Protein AF-A0A524C6A6-F1 (afdb_monomer_lite)

Secondary structure (DSSP, 8-state):
-HHHHHHHHHHHHHHT-SSS-HHHHHHHHHHHSTT-TTHHHHHHHHHHH-S-HHHHHHHHHHHTTS--GGGHHHHHHHHHH---HHHHHHHHHHHHHHHTHHHHHHHHHHHHHHHHH--SHHHHHHHHHHHHHHHHHH--HHHHHHHHHHHHHHTTS---TT-HHHHHHHHHHHHH--HHHHHHHHHHHHHTT---HHHHHHHHHHHHHHHHHH-HHHHHHHHHT--

Foldseek 3Di:
DVVLVVLLVVLLVLLPDPPDDLLVSLVVNCVVQPPPPCVLVSLLCCLPPPPDPSSNLSSLQNLLNPLCLVSLLVLLVVLLVDDDLSNNLSSLQSSCSNPNVVSLVSNVVVLVVVCVVDPDPVSNLSSLLSNLSSLLSSQHPNSLVVLLVVLVVCLPDDDDPVSSSNLSSLNSCLSRPEPVSLVVLVVVCVVCVDPYVNSVVSNVSSNVSRDVVVDDVCVVVVVVVVD

Radius of gyration: 20.02 Å; chains: 1; bounding box: 45×27×70 Å

pLDDT: mean 89.17, std 11.87, range [41.44, 98.44]

Structure (mmCIF, N/CA/C/O backbone):
data_AF-A0A524C6A6-F1
#
_entry.id   AF-A0A524C6A6-F1
#
loop_
_atom_site.group_PDB
_atom_site.id
_atom_site.type_symbol
_atom_site.label_atom_id
_atom_site.label_alt_id
_atom_site.label_comp_id
_atom_site.label_asym_id
_atom_site.label_entity_id
_atom_site.label_seq_id
_atom_site.pdbx_PDB_ins_code
_atom_site.Cartn_x
_atom_site.Cartn_y
_atom_site.Cartn_z
_atom_site.occupancy
_atom_site.B_iso_or_equiv
_atom_site.auth_seq_id
_atom_site.auth_comp_id
_atom_site.auth_asym_id
_atom_site.auth_atom_id
_atom_site.pdbx_PDB_model_num
ATOM 1 N N . MET A 1 1 ? -8.881 -1.609 31.032 1.00 59.69 1 MET A N 1
ATOM 2 C CA . MET A 1 1 ? -8.702 -2.829 30.200 1.00 59.69 1 MET A CA 1
ATOM 3 C C . MET A 1 1 ? -10.016 -3.387 29.622 1.00 59.69 1 MET A C 1
ATOM 5 O O . MET A 1 1 ? -10.086 -3.613 28.420 1.00 59.69 1 MET A O 1
ATOM 9 N N . PHE A 1 2 ? -11.079 -3.550 30.426 1.00 59.59 2 PHE A N 1
ATOM 10 C CA . PHE A 1 2 ? -12.343 -4.198 30.010 1.00 59.59 2 PHE A CA 1
ATOM 11 C C . PHE A 1 2 ? -13.093 -3.501 28.848 1.00 59.59 2 PHE A C 1
ATOM 13 O O . PHE A 1 2 ? -13.652 -4.165 27.976 1.00 59.59 2 PHE A O 1
ATOM 20 N N . ARG A 1 3 ? -13.060 -2.159 28.780 1.00 83.19 3 ARG A N 1
ATOM 21 C CA . ARG A 1 3 ? -13.709 -1.381 27.703 1.00 83.19 3 ARG A CA 1
ATOM 22 C C . ARG A 1 3 ? -13.037 -1.573 26.335 1.00 83.19 3 ARG A C 1
ATOM 24 O O . ARG A 1 3 ? -13.733 -1.887 25.373 1.00 83.19 3 ARG A O 1
ATOM 31 N N . LYS A 1 4 ? -11.700 -1.487 26.255 1.00 87.19 4 LYS A N 1
ATOM 32 C CA . LYS A 1 4 ? -10.930 -1.690 25.008 1.00 87.19 4 LYS A CA 1
ATOM 33 C C . LYS A 1 4 ? -11.150 -3.086 24.413 1.00 87.19 4 LYS A C 1
ATOM 35 O O . LYS A 1 4 ? -11.365 -3.214 23.212 1.00 87.19 4 LYS A O 1
ATOM 40 N N . HIS A 1 5 ? -11.184 -4.128 25.247 1.00 91.19 5 HIS A N 1
ATOM 41 C CA . HIS A 1 5 ? -11.453 -5.493 24.780 1.00 91.19 5 HIS A CA 1
ATOM 42 C C . HIS A 1 5 ? -12.847 -5.630 24.139 1.00 91.19 5 HIS A C 1
ATOM 44 O O . HIS A 1 5 ? -12.985 -6.211 23.061 1.00 91.19 5 HIS A O 1
ATOM 50 N N . LYS A 1 6 ? -13.882 -5.035 24.752 1.00 93.31 6 LYS A N 1
ATOM 51 C CA . LYS A 1 6 ? -15.247 -5.031 24.201 1.00 93.31 6 LYS A CA 1
ATOM 52 C C . LYS A 1 6 ? -15.325 -4.285 22.861 1.00 93.31 6 LYS A C 1
ATOM 54 O O . LYS A 1 6 ? -15.950 -4.794 21.932 1.00 93.31 6 LYS A O 1
ATOM 59 N N . LYS A 1 7 ? -14.656 -3.129 22.746 1.00 94.56 7 LYS A N 1
ATOM 60 C CA . LYS A 1 7 ? -14.555 -2.352 21.495 1.00 94.56 7 LYS A CA 1
ATOM 61 C C . LYS A 1 7 ? -13.887 -3.175 20.384 1.00 94.56 7 LYS A C 1
ATOM 63 O O . LYS A 1 7 ? -14.501 -3.381 19.340 1.00 94.56 7 LYS A O 1
ATOM 68 N N . LYS A 1 8 ? -12.711 -3.767 20.650 1.00 95.69 8 LYS A N 1
ATOM 69 C CA . LYS A 1 8 ? -12.010 -4.670 19.712 1.00 95.69 8 LYS A CA 1
ATOM 70 C C . LYS A 1 8 ? -12.911 -5.804 19.229 1.00 95.69 8 LYS A C 1
ATOM 72 O O . LYS A 1 8 ? -13.030 -6.027 18.029 1.00 95.69 8 LYS A O 1
ATOM 77 N N . LYS A 1 9 ? -13.600 -6.495 20.146 1.00 96.25 9 LYS A N 1
ATOM 78 C CA . LYS A 1 9 ? -14.525 -7.587 19.794 1.00 96.25 9 LYS A CA 1
ATOM 79 C C . LYS A 1 9 ? -15.631 -7.120 18.842 1.00 96.25 9 LYS A C 1
ATOM 81 O O . LYS A 1 9 ? -15.971 -7.839 17.906 1.00 96.25 9 LYS A O 1
ATOM 86 N N . LYS A 1 10 ? -16.185 -5.926 19.064 1.00 96.50 10 LYS A N 1
ATOM 87 C CA . LYS A 1 10 ? -17.254 -5.382 18.221 1.00 96.50 10 LYS A CA 1
ATOM 88 C C . LYS A 1 10 ? -16.743 -4.942 16.845 1.00 96.50 10 LYS A C 1
ATOM 90 O O . LYS A 1 10 ? -17.388 -5.270 15.855 1.00 96.50 10 LYS A O 1
ATOM 95 N N . ILE A 1 11 ? -15.573 -4.305 16.772 1.00 96.50 11 ILE A N 1
ATOM 96 C CA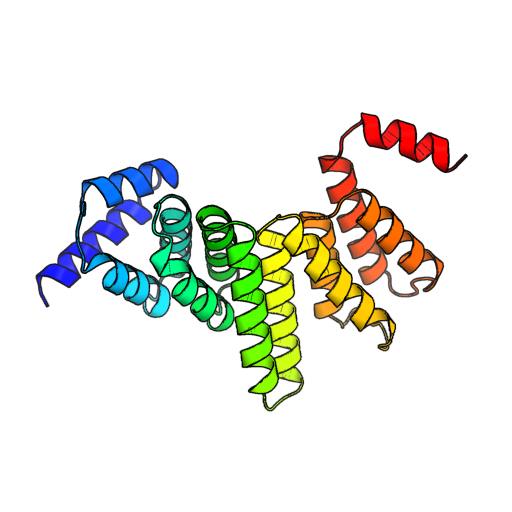 . ILE A 1 11 ? -14.901 -3.976 15.501 1.00 96.50 11 ILE A CA 1
ATOM 97 C C . ILE A 1 11 ? -14.674 -5.251 14.683 1.00 96.50 11 ILE A C 1
ATOM 99 O O . ILE A 1 11 ? -15.082 -5.321 13.525 1.00 96.50 11 ILE A O 1
ATOM 103 N N . LYS A 1 12 ? -14.132 -6.303 15.311 1.00 97.38 12 LYS A N 1
ATOM 104 C CA . LYS 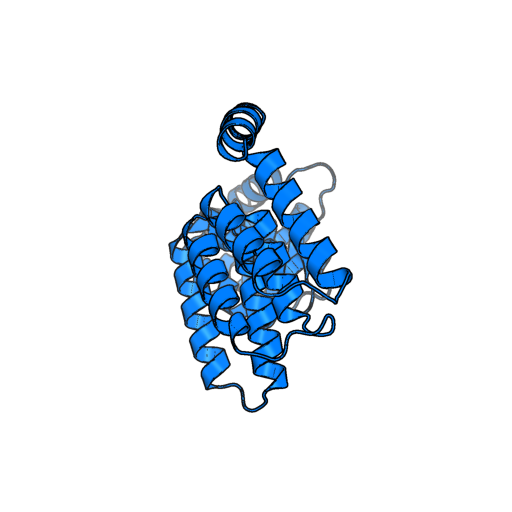A 1 12 ? -13.937 -7.612 14.667 1.00 97.38 12 LYS A CA 1
ATOM 105 C C . LYS A 1 12 ? -15.228 -8.195 14.112 1.00 97.38 12 LYS A C 1
ATOM 107 O O . LYS A 1 12 ? -15.244 -8.686 12.988 1.00 97.38 12 LYS A O 1
ATOM 112 N N . GLN A 1 13 ? -16.313 -8.121 14.882 1.00 97.06 13 GLN A N 1
ATOM 113 C CA . GLN A 1 13 ? -17.622 -8.596 14.440 1.00 97.06 13 GLN A CA 1
ATOM 114 C C . GLN A 1 13 ? -18.093 -7.865 13.176 1.00 97.06 13 GLN A C 1
ATOM 116 O O . GLN A 1 13 ? -18.573 -8.517 12.255 1.00 97.06 13 GLN A O 1
ATOM 121 N N . VAL A 1 14 ? -17.943 -6.537 13.120 1.00 97.19 14 VAL A N 1
ATOM 122 C CA . VAL A 1 14 ? -18.355 -5.742 11.952 1.00 97.19 14 VAL A CA 1
ATOM 123 C C . VAL A 1 14 ? -17.475 -6.041 10.737 1.00 97.19 14 VAL A C 1
ATOM 125 O O . VAL A 1 14 ? -17.988 -6.246 9.640 1.00 97.19 14 VAL A O 1
ATOM 128 N N . ILE A 1 15 ? -16.154 -6.121 10.915 1.00 96.56 15 ILE A N 1
ATOM 129 C CA . ILE A 1 15 ? -15.224 -6.406 9.811 1.00 96.56 15 ILE A CA 1
ATOM 130 C C . ILE A 1 15 ? -15.493 -7.785 9.200 1.00 96.56 15 ILE A C 1
ATOM 132 O O . ILE A 1 15 ? -15.477 -7.923 7.973 1.00 96.56 15 ILE A O 1
ATOM 136 N N . ASN A 1 16 ? -15.784 -8.778 10.042 1.00 95.69 16 ASN A N 1
ATOM 137 C CA . ASN A 1 16 ? -16.030 -10.156 9.622 1.00 95.69 16 ASN A CA 1
ATOM 138 C C . ASN A 1 16 ? -17.445 -10.409 9.092 1.00 95.69 16 ASN A C 1
ATOM 140 O O . ASN A 1 16 ? -17.725 -11.526 8.651 1.00 95.69 16 ASN A O 1
ATOM 144 N N . ASP A 1 17 ? -18.328 -9.406 9.096 1.00 95.06 17 ASP A N 1
ATOM 145 C CA . ASP A 1 17 ? -19.625 -9.535 8.442 1.00 95.06 17 ASP A CA 1
ATOM 146 C C . ASP A 1 17 ? -19.439 -9.800 6.940 1.00 95.06 17 ASP A C 1
ATOM 148 O O . ASP A 1 17 ? -18.776 -9.043 6.227 1.00 95.06 17 ASP A O 1
ATOM 152 N N . LYS A 1 18 ? -20.001 -10.906 6.452 1.00 91.44 18 LYS A N 1
ATOM 153 C CA . LYS A 1 18 ? -19.828 -11.356 5.064 1.00 91.44 18 LYS A CA 1
ATOM 154 C C . LYS A 1 18 ? -20.795 -10.674 4.100 1.00 91.44 18 LYS A C 1
ATOM 156 O O . LYS A 1 18 ? -20.550 -10.705 2.898 1.00 91.44 18 LYS A O 1
ATOM 161 N N . TYR A 1 19 ? -21.871 -10.080 4.614 1.00 91.31 19 TYR A N 1
ATOM 162 C CA . TYR A 1 19 ? -22.959 -9.545 3.796 1.00 91.31 19 TYR A CA 1
ATOM 163 C C . TYR A 1 19 ? -22.807 -8.049 3.498 1.00 91.31 19 TYR A C 1
ATOM 165 O O . TYR A 1 19 ? -23.380 -7.555 2.529 1.00 91.31 19 TYR A O 1
ATOM 173 N N . SER A 1 20 ? -21.999 -7.329 4.282 1.00 93.56 20 SER A N 1
ATOM 174 C CA . SER A 1 20 ? -21.744 -5.901 4.082 1.00 93.56 20 SER A CA 1
ATOM 175 C C . SER A 1 20 ? -20.478 -5.617 3.275 1.00 93.56 20 SER A C 1
ATOM 177 O O . SER A 1 20 ? -19.413 -6.198 3.501 1.00 93.56 20 SER A O 1
ATOM 179 N N . ASN A 1 21 ? -20.562 -4.626 2.386 1.00 94.44 21 ASN A N 1
ATOM 180 C CA . ASN A 1 21 ? -19.385 -4.025 1.757 1.00 94.44 21 ASN A CA 1
ATOM 181 C C . ASN A 1 21 ? -18.620 -3.110 2.743 1.00 94.44 21 ASN A C 1
ATOM 183 O O . ASN A 1 21 ? -19.086 -2.824 3.850 1.00 94.44 21 ASN A O 1
ATOM 187 N N . TRP A 1 22 ? -17.435 -2.635 2.343 1.00 94.00 22 TRP A N 1
ATOM 188 C CA . TRP A 1 22 ? -16.562 -1.822 3.204 1.00 94.00 22 TRP A CA 1
ATOM 189 C C . TRP A 1 22 ? -17.176 -0.485 3.638 1.00 94.00 22 TRP A C 1
ATOM 191 O O . TRP A 1 22 ? -16.967 -0.079 4.778 1.00 94.00 22 TRP A O 1
ATOM 201 N N . LEU A 1 23 ? -17.986 0.155 2.787 1.00 93.75 23 LEU A N 1
ATOM 202 C CA . LEU A 1 23 ? -18.693 1.396 3.124 1.00 93.75 23 LEU A CA 1
ATOM 203 C C . LEU A 1 23 ? -19.774 1.165 4.190 1.00 93.75 23 LEU A C 1
ATOM 205 O O . LEU A 1 23 ? -19.913 1.949 5.123 1.00 93.75 23 LEU A O 1
ATOM 209 N N . SER A 1 24 ? -20.550 0.087 4.084 1.00 95.94 24 SER A N 1
ATOM 210 C CA . SER A 1 24 ? -21.556 -0.250 5.100 1.00 95.94 24 SER A CA 1
ATOM 211 C C . SER A 1 24 ? -20.902 -0.602 6.441 1.00 95.94 24 SER A C 1
ATOM 213 O O . SER A 1 24 ? -21.390 -0.206 7.504 1.00 95.94 24 SER A O 1
ATOM 215 N N . LYS A 1 25 ? -19.754 -1.292 6.399 1.00 96.19 25 LYS A N 1
ATOM 216 C CA . LYS A 1 25 ? -18.944 -1.599 7.587 1.00 96.19 25 LYS A CA 1
ATOM 217 C C . LYS A 1 25 ? -18.377 -0.340 8.239 1.00 96.19 25 LYS A C 1
ATOM 219 O O . LYS A 1 25 ? -18.447 -0.233 9.462 1.00 96.19 25 LYS A O 1
ATOM 224 N N . SER A 1 26 ? -17.875 0.61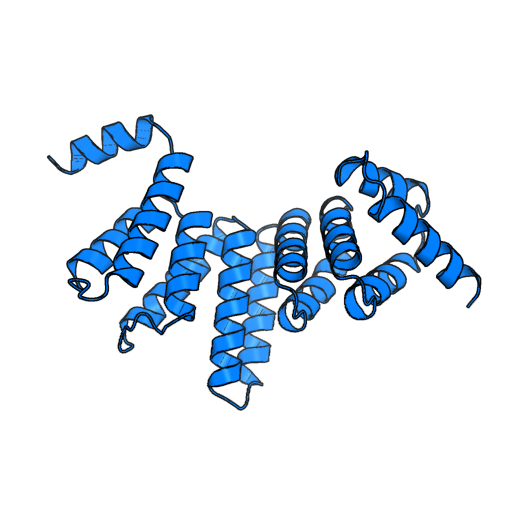7 7.453 1.00 94.00 26 SER A N 1
ATOM 225 C CA . SER A 1 26 ? -17.362 1.882 7.989 1.00 94.00 26 SER A CA 1
ATOM 226 C C . SER A 1 26 ? -18.461 2.690 8.668 1.00 94.00 26 SER A C 1
ATOM 228 O O . SER A 1 26 ? -18.290 3.063 9.822 1.00 94.00 26 SER A O 1
ATOM 230 N N . LYS A 1 27 ? -19.633 2.838 8.037 1.00 94.44 27 LYS A N 1
ATOM 231 C CA . LYS A 1 27 ? -20.806 3.497 8.645 1.00 94.44 27 LYS A CA 1
ATOM 232 C C . LYS A 1 27 ? -21.237 2.841 9.955 1.00 94.44 27 LYS A C 1
ATOM 234 O O . LYS A 1 27 ? -21.601 3.526 10.906 1.00 94.44 27 LYS A O 1
ATOM 239 N N . SER A 1 28 ? -21.188 1.510 10.016 1.00 95.06 28 SER A N 1
ATOM 240 C CA . SER A 1 28 ? -21.518 0.767 11.236 1.00 95.06 28 SER A CA 1
ATOM 241 C C . SER A 1 28 ? -20.510 1.039 12.352 1.00 95.06 28 SER A C 1
ATOM 243 O O . SER A 1 28 ? -20.906 1.251 13.495 1.00 95.06 28 SER A O 1
ATOM 245 N N . ILE A 1 29 ? -19.213 1.045 12.033 1.00 94.00 29 ILE A N 1
ATOM 246 C CA . ILE A 1 29 ? -18.151 1.368 12.993 1.00 94.00 29 ILE A CA 1
ATOM 247 C C . ILE A 1 29 ? -18.260 2.827 13.458 1.00 94.00 29 ILE A C 1
ATOM 249 O O . ILE A 1 29 ? -18.267 3.063 14.664 1.00 94.00 29 ILE A O 1
ATOM 253 N N . ASP A 1 30 ? -18.440 3.775 12.540 1.00 91.81 30 ASP A N 1
ATOM 254 C CA . ASP A 1 30 ? -18.613 5.198 12.849 1.00 91.81 30 ASP A CA 1
ATOM 255 C C . ASP A 1 30 ? -19.824 5.438 13.766 1.00 91.81 30 ASP A C 1
ATOM 257 O O . ASP A 1 30 ? -19.719 6.078 14.811 1.00 91.81 30 ASP A O 1
ATOM 261 N N . SER A 1 31 ? -20.964 4.806 13.467 1.00 92.50 31 SER A N 1
ATOM 262 C CA . SER A 1 31 ? -22.155 4.894 14.317 1.00 92.50 31 SER A CA 1
ATOM 263 C C . SER A 1 31 ? -21.957 4.290 15.711 1.00 92.50 31 SER A C 1
ATOM 265 O O . SER A 1 31 ? -22.566 4.775 16.664 1.00 92.50 31 SER A O 1
ATOM 267 N N . LEU A 1 32 ? -21.174 3.215 15.845 1.00 91.19 32 LEU A N 1
ATOM 268 C CA . LEU A 1 32 ? -20.971 2.520 17.123 1.00 91.19 32 LEU A CA 1
ATOM 269 C C . LEU A 1 32 ? -20.014 3.257 18.062 1.00 91.19 32 LEU A C 1
ATOM 271 O O . LEU A 1 32 ? -20.101 3.080 19.278 1.00 91.19 32 LEU A O 1
ATOM 275 N N . PHE A 1 33 ? -19.096 4.039 17.503 1.00 90.25 33 PHE A N 1
ATOM 276 C CA . PHE A 1 33 ? -17.972 4.629 18.228 1.00 90.25 33 PHE A CA 1
ATOM 277 C C . PHE A 1 33 ? -17.811 6.123 17.936 1.00 90.25 33 PHE A C 1
ATOM 279 O O . PHE A 1 33 ? -16.712 6.669 18.006 1.00 90.25 33 PHE A O 1
ATOM 286 N N . LYS A 1 34 ? -18.913 6.792 17.597 1.00 82.69 34 LYS A N 1
ATOM 287 C CA . LYS A 1 34 ? -18.938 8.221 17.292 1.00 82.69 34 LYS A CA 1
ATOM 288 C C . LYS A 1 34 ? -18.218 9.021 18.386 1.00 82.69 34 LYS A C 1
ATOM 290 O O . LYS A 1 34 ? -18.560 8.892 19.559 1.00 82.69 34 LYS A O 1
ATOM 295 N N . GLN A 1 35 ? -17.249 9.852 17.986 1.00 77.12 35 GLN A N 1
ATOM 296 C CA . GLN A 1 35 ? -16.436 10.710 18.873 1.00 77.12 35 GLN A CA 1
ATOM 297 C C . GLN A 1 35 ? -15.584 9.958 19.923 1.00 77.12 35 GLN A C 1
ATOM 299 O O . GLN A 1 35 ? -15.160 10.544 20.919 1.00 77.12 35 GLN A O 1
ATOM 304 N N . ASP A 1 36 ? -15.304 8.670 19.723 1.00 84.75 36 ASP A N 1
ATOM 305 C CA . ASP A 1 36 ? -14.465 7.888 20.632 1.00 84.75 36 ASP A CA 1
ATOM 306 C C . ASP A 1 36 ? -12.972 8.164 20.393 1.00 84.75 36 ASP A C 1
ATOM 308 O O . ASP A 1 36 ? -12.358 7.629 19.472 1.00 84.75 36 ASP A O 1
ATOM 312 N N . GLN A 1 37 ? -12.373 8.983 21.259 1.00 82.50 37 GLN A N 1
ATOM 313 C CA . GLN A 1 37 ? -10.963 9.384 21.164 1.00 82.50 37 GLN A CA 1
ATOM 314 C C . GLN A 1 37 ? -9.974 8.208 21.281 1.00 82.50 37 GLN A C 1
ATOM 316 O O . GLN A 1 37 ? -8.836 8.318 20.831 1.00 82.50 37 GLN A O 1
ATOM 321 N N . GLU A 1 38 ? -10.384 7.066 21.846 1.00 86.88 38 GLU A N 1
ATOM 322 C CA . GLU A 1 38 ? -9.519 5.885 21.969 1.00 86.88 38 GLU A CA 1
ATOM 323 C C . GLU A 1 38 ? -9.497 5.024 20.694 1.00 86.88 38 GLU A C 1
ATOM 325 O O . GLU A 1 38 ? -8.737 4.053 20.625 1.00 86.88 38 GLU A O 1
ATOM 330 N N . LEU A 1 39 ? -10.345 5.311 19.697 1.00 90.38 39 LEU A N 1
ATOM 331 C CA . LEU A 1 39 ? -10.482 4.446 18.524 1.00 90.38 39 LEU A CA 1
ATOM 332 C C . LEU A 1 39 ? -9.200 4.336 17.713 1.00 90.38 39 LEU A C 1
ATOM 334 O O . LEU A 1 39 ? -8.874 3.236 17.274 1.00 90.38 39 LEU A O 1
ATOM 338 N N . LYS A 1 40 ? -8.468 5.442 17.548 1.00 92.06 40 LYS A N 1
ATOM 339 C CA . LYS A 1 40 ? -7.211 5.452 16.794 1.00 92.06 40 LYS A CA 1
ATOM 340 C C . LYS A 1 40 ? -6.224 4.428 17.356 1.00 92.06 40 LYS A C 1
ATOM 342 O O . LYS A 1 40 ? -5.720 3.590 16.616 1.00 92.06 40 LYS A O 1
ATOM 347 N N . GLU A 1 41 ? -6.033 4.422 18.677 1.00 93.00 41 GLU A N 1
ATOM 348 C CA . GLU A 1 41 ? -5.165 3.455 19.364 1.00 93.00 41 GLU A CA 1
ATOM 349 C C . GLU A 1 41 ? -5.662 2.012 19.176 1.00 93.00 41 GLU A C 1
ATOM 351 O O . GLU A 1 41 ? -4.875 1.093 18.967 1.00 93.00 41 GLU A O 1
ATOM 356 N N . ILE A 1 42 ? -6.981 1.796 19.215 1.00 95.12 42 ILE A N 1
ATOM 357 C CA . ILE A 1 42 ? -7.572 0.468 19.013 1.00 95.12 42 ILE A CA 1
ATOM 358 C C . ILE A 1 42 ? -7.383 -0.020 17.574 1.00 95.12 42 ILE A C 1
ATOM 360 O O . ILE A 1 42 ? -7.121 -1.208 17.375 1.00 95.12 42 ILE A O 1
ATOM 364 N N . TYR A 1 43 ? -7.535 0.859 16.584 1.00 95.50 43 TYR A N 1
ATOM 365 C CA . TYR A 1 43 ? -7.310 0.520 15.184 1.00 95.50 43 TYR A CA 1
ATOM 366 C C . TYR A 1 43 ? -5.852 0.168 14.934 1.00 95.50 43 TYR A C 1
ATOM 368 O O . TYR A 1 43 ? -5.597 -0.881 14.348 1.00 95.50 43 TYR A O 1
ATOM 376 N N . MET A 1 44 ? -4.921 0.984 15.433 1.00 96.12 44 MET A N 1
ATOM 377 C CA . MET A 1 44 ? -3.493 0.715 15.285 1.00 96.12 44 MET A CA 1
ATOM 378 C C . MET A 1 44 ? -3.091 -0.588 15.967 1.00 96.12 44 MET A C 1
ATOM 380 O O . MET A 1 44 ? -2.442 -1.417 15.344 1.00 96.12 44 MET A O 1
ATOM 384 N N . ASP A 1 45 ? -3.576 -0.857 17.180 1.00 96.62 45 ASP A N 1
ATOM 385 C CA . ASP A 1 45 ? -3.286 -2.134 17.833 1.00 96.62 45 ASP A CA 1
ATOM 386 C C . ASP A 1 45 ? -3.822 -3.344 17.046 1.00 96.62 45 ASP A C 1
ATOM 388 O O . ASP A 1 45 ? -3.132 -4.353 16.919 1.00 96.62 45 ASP A O 1
ATOM 392 N N . LEU A 1 46 ? -5.035 -3.263 16.490 1.00 97.31 46 LEU A N 1
ATOM 393 C CA . LEU A 1 46 ? -5.578 -4.347 15.665 1.00 97.31 46 LEU A CA 1
ATOM 394 C C . LEU A 1 46 ? -4.815 -4.504 14.340 1.00 97.31 46 LEU A C 1
ATOM 396 O O . LEU A 1 46 ? -4.631 -5.627 13.876 1.00 97.31 46 LEU A O 1
ATOM 400 N N . LEU A 1 47 ? -4.386 -3.402 13.729 1.00 97.06 47 LEU A N 1
ATOM 401 C CA . LEU A 1 47 ? -3.609 -3.405 12.490 1.00 97.06 47 LEU A CA 1
ATOM 402 C C . LEU A 1 47 ? -2.162 -3.863 12.678 1.00 97.06 47 LEU A C 1
ATOM 404 O O . LEU A 1 47 ? -1.576 -4.383 11.740 1.00 97.06 47 LEU A O 1
ATOM 408 N N . GLU A 1 48 ? -1.570 -3.675 13.849 1.00 96.94 48 GLU A N 1
ATOM 409 C CA . GLU A 1 48 ? -0.180 -4.068 14.094 1.00 96.94 48 GLU A CA 1
ATOM 410 C C . GLU A 1 48 ? -0.081 -5.478 14.679 1.00 96.94 48 GLU A C 1
ATOM 412 O O . GLU A 1 48 ? 0.817 -6.241 14.323 1.00 96.94 48 GLU A O 1
ATOM 417 N N . ASN A 1 49 ? -1.012 -5.839 15.568 1.00 96.25 49 ASN A N 1
ATOM 418 C CA . ASN A 1 49 ? -0.827 -6.978 16.469 1.00 96.25 49 ASN A CA 1
ATOM 419 C C . ASN A 1 49 ? -1.824 -8.122 16.254 1.00 96.25 49 ASN A C 1
ATOM 421 O O . ASN A 1 49 ? -1.632 -9.210 16.811 1.00 96.25 49 ASN A O 1
ATOM 425 N N . ASP A 1 50 ? -2.905 -7.924 15.491 1.00 97.38 50 ASP A N 1
ATOM 426 C CA . ASP A 1 50 ? -3.854 -9.012 15.261 1.00 97.38 50 ASP A CA 1
ATOM 427 C C . ASP A 1 50 ? -3.265 -10.076 14.332 1.00 97.38 50 ASP A C 1
ATOM 429 O O . ASP A 1 50 ? -2.731 -9.773 13.268 1.00 97.38 50 ASP A O 1
ATOM 433 N N . ARG A 1 51 ? -3.385 -11.348 14.718 1.00 96.44 51 ARG A N 1
ATOM 434 C CA . ARG A 1 51 ? -2.829 -12.471 13.953 1.00 96.44 51 ARG A CA 1
ATOM 435 C C . ARG A 1 51 ? -3.599 -12.751 12.663 1.00 96.44 51 ARG A C 1
ATOM 437 O O . ARG A 1 51 ? -3.049 -13.387 11.771 1.00 96.44 51 ARG A O 1
ATOM 444 N N . ASP A 1 52 ? -4.852 -12.310 12.564 1.00 97.12 52 ASP A N 1
ATOM 445 C CA . ASP A 1 52 ? -5.684 -12.539 11.384 1.00 97.12 52 ASP A CA 1
ATOM 446 C C . ASP A 1 52 ? -5.449 -11.458 10.316 1.00 97.12 52 ASP A C 1
ATOM 448 O O . ASP A 1 52 ? -6.004 -10.361 10.371 1.00 97.12 52 ASP A O 1
ATOM 452 N N . GLU A 1 53 ? -4.660 -11.788 9.295 1.00 97.69 53 GLU A N 1
ATOM 453 C CA . GLU A 1 53 ? -4.398 -10.932 8.126 1.00 97.69 53 GLU A CA 1
ATOM 454 C C . GLU A 1 53 ? -5.678 -10.486 7.408 1.00 97.69 53 GLU A C 1
ATOM 456 O O . GLU A 1 53 ? -5.765 -9.356 6.918 1.00 97.69 53 GLU A O 1
ATOM 461 N N . LYS A 1 54 ? -6.724 -11.327 7.378 1.00 96.50 54 LYS A N 1
ATOM 462 C CA . LYS A 1 54 ? -8.002 -10.959 6.747 1.00 96.50 54 LYS A CA 1
ATOM 463 C C . LYS A 1 54 ? -8.700 -9.870 7.544 1.00 96.50 54 LYS A C 1
ATOM 465 O O . LYS A 1 54 ? -9.288 -8.967 6.939 1.00 96.50 54 LYS A O 1
ATOM 470 N N . LEU A 1 55 ? -8.610 -9.936 8.873 1.00 97.62 55 LEU A N 1
ATOM 471 C CA . LEU A 1 55 ? -9.092 -8.882 9.754 1.00 97.62 55 LEU A CA 1
ATOM 472 C C . LEU A 1 55 ? -8.294 -7.595 9.535 1.00 97.62 55 LEU A C 1
ATOM 474 O O . LEU A 1 55 ? -8.912 -6.554 9.317 1.00 97.62 55 LEU A O 1
ATOM 478 N N . ARG A 1 56 ? -6.955 -7.660 9.544 1.00 98.25 56 ARG A N 1
ATOM 479 C CA . ARG A 1 56 ? -6.090 -6.483 9.337 1.00 98.25 56 ARG A CA 1
ATOM 480 C C . ARG A 1 56 ? -6.386 -5.797 8.004 1.00 98.25 56 ARG A C 1
ATOM 482 O O . ARG A 1 56 ? -6.658 -4.599 7.967 1.00 98.25 56 ARG A O 1
ATOM 489 N N . LYS A 1 57 ? -6.475 -6.572 6.919 1.00 97.75 57 LYS A N 1
ATOM 490 C CA . LYS A 1 57 ? -6.869 -6.088 5.586 1.00 97.75 57 LYS A CA 1
ATOM 491 C C . LYS A 1 57 ? -8.249 -5.429 5.600 1.00 97.75 57 LYS A C 1
ATOM 493 O O . LYS A 1 57 ? -8.448 -4.376 4.990 1.00 97.75 57 LYS A O 1
ATOM 498 N N . GLY A 1 58 ? -9.222 -6.071 6.247 1.00 97.06 58 GLY A N 1
ATOM 499 C CA . GLY A 1 58 ? -10.584 -5.557 6.353 1.00 97.06 58 GLY A CA 1
ATOM 500 C C . GLY A 1 58 ? -10.651 -4.255 7.148 1.00 97.06 58 GLY A C 1
ATOM 501 O O . GLY A 1 58 ? -11.348 -3.333 6.734 1.00 97.06 58 GLY A O 1
ATOM 502 N N . LEU A 1 59 ? -9.882 -4.153 8.235 1.00 97.44 59 LEU A N 1
ATOM 503 C CA . LEU A 1 59 ? -9.761 -2.936 9.031 1.00 97.44 59 LEU A CA 1
ATOM 504 C C . LEU A 1 59 ? -9.133 -1.804 8.216 1.00 97.44 59 LEU A C 1
ATOM 506 O O . LEU A 1 59 ? -9.732 -0.737 8.130 1.00 97.44 59 LEU A O 1
ATOM 510 N N . ALA A 1 60 ? -8.000 -2.056 7.554 1.00 97.00 60 ALA A N 1
ATOM 511 C CA . ALA A 1 60 ? -7.362 -1.081 6.671 1.00 97.00 60 ALA A CA 1
ATOM 512 C C . ALA A 1 60 ? -8.350 -0.590 5.603 1.00 97.00 60 ALA A C 1
ATOM 514 O O . ALA A 1 60 ? -8.551 0.609 5.454 1.00 97.00 60 ALA A O 1
ATOM 515 N N . SER A 1 61 ? -9.065 -1.518 4.955 1.00 96.06 61 SER A N 1
ATOM 516 C CA . SER A 1 61 ? -10.084 -1.184 3.952 1.00 96.06 61 SER A CA 1
ATOM 517 C C . SER A 1 61 ? -11.206 -0.315 4.516 1.00 96.06 61 SER A C 1
ATOM 519 O O . SER A 1 61 ? -11.669 0.581 3.822 1.00 96.06 61 SER A O 1
ATOM 521 N N . VAL A 1 62 ? -11.665 -0.574 5.745 1.00 95.56 62 VAL A N 1
ATOM 522 C CA . VAL A 1 62 ? -12.691 0.242 6.406 1.00 95.56 62 VAL A CA 1
ATOM 523 C C . VAL A 1 62 ? -12.175 1.643 6.718 1.00 95.56 62 VAL A C 1
ATOM 525 O O . VAL A 1 62 ? -12.918 2.598 6.499 1.00 95.56 62 VAL A O 1
ATOM 528 N N . LEU A 1 63 ? -10.926 1.778 7.173 1.00 93.88 63 LEU A N 1
ATOM 529 C CA . LEU A 1 63 ? -10.321 3.081 7.461 1.00 93.88 63 LEU A CA 1
ATOM 530 C C . LEU A 1 63 ? -10.313 3.987 6.231 1.00 93.88 63 LEU A C 1
ATOM 532 O O . LEU A 1 63 ? -10.614 5.159 6.368 1.00 93.88 63 LEU A O 1
ATOM 536 N N . GLY A 1 64 ? -10.120 3.451 5.022 1.00 92.44 64 GLY A N 1
ATOM 537 C CA . GLY A 1 64 ? -10.246 4.239 3.788 1.00 92.44 64 GLY A CA 1
ATOM 538 C C . GLY A 1 64 ? -11.653 4.795 3.509 1.00 92.44 64 GLY A C 1
ATOM 539 O O . GLY A 1 64 ? -11.830 5.606 2.607 1.00 92.44 64 GLY A O 1
ATOM 540 N N . TYR A 1 65 ? -12.690 4.332 4.212 1.00 92.19 65 TYR A N 1
ATOM 541 C CA . TYR A 1 65 ? -14.051 4.891 4.158 1.00 92.19 65 TYR A CA 1
ATOM 542 C C . TYR A 1 65 ? -14.421 5.671 5.425 1.00 92.19 65 TYR A C 1
ATOM 544 O O . TYR A 1 65 ? -15.548 6.162 5.514 1.00 92.19 65 TYR A O 1
ATOM 552 N N . LEU A 1 66 ? -13.524 5.728 6.405 1.00 85.50 66 LEU A N 1
ATOM 553 C CA . LEU A 1 66 ? -13.627 6.615 7.550 1.00 85.50 66 LEU A CA 1
ATOM 554 C C . LEU A 1 66 ? -12.838 7.878 7.192 1.00 85.50 66 LEU A C 1
ATOM 556 O O . LEU A 1 66 ? -11.734 7.786 6.666 1.00 85.50 66 LEU A O 1
ATOM 560 N N . ASP A 1 67 ? -13.397 9.056 7.442 1.00 73.06 67 ASP A N 1
ATOM 561 C CA . ASP A 1 67 ? -12.713 10.333 7.192 1.00 73.06 67 ASP A CA 1
ATOM 562 C C . ASP A 1 67 ? -11.691 10.617 8.310 1.00 73.06 67 ASP A C 1
ATOM 564 O O . ASP A 1 67 ? -11.816 11.548 9.101 1.00 73.06 67 ASP A O 1
ATOM 568 N N . TYR A 1 68 ? -10.737 9.697 8.461 1.00 83.50 68 TYR A N 1
ATOM 569 C CA . TYR A 1 68 ? -9.817 9.593 9.594 1.00 83.50 68 TYR A CA 1
ATOM 570 C C . TYR A 1 68 ? -8.400 9.974 9.146 1.00 83.50 68 TYR A C 1
ATOM 572 O O . TYR A 1 68 ? -7.464 9.183 9.210 1.00 83.50 68 TYR A O 1
ATOM 580 N N . SER A 1 69 ? -8.253 11.179 8.592 1.00 86.38 69 SER A N 1
ATOM 581 C CA . SER A 1 69 ? -7.009 11.653 7.959 1.00 86.38 69 SER A CA 1
ATOM 582 C C . SER A 1 69 ? -5.798 11.702 8.884 1.00 86.38 69 SER A C 1
ATOM 584 O O . SER A 1 69 ? -4.666 11.521 8.433 1.00 86.38 69 SER A O 1
ATOM 586 N N . ASP A 1 70 ? -6.021 11.846 10.185 1.00 90.06 70 ASP A N 1
ATOM 587 C CA . ASP A 1 70 ? -4.973 11.860 11.196 1.00 90.06 70 ASP A CA 1
ATOM 588 C C . ASP A 1 70 ? -4.281 10.501 11.394 1.00 90.06 70 ASP A C 1
ATOM 590 O O . ASP A 1 70 ? -3.230 10.483 12.027 1.00 90.06 70 ASP A O 1
ATOM 594 N N . ILE A 1 71 ? -4.823 9.381 10.889 1.00 92.50 71 ILE A N 1
ATOM 595 C CA . ILE A 1 71 ? -4.202 8.039 10.979 1.00 92.50 71 ILE A CA 1
ATOM 596 C C . ILE A 1 71 ? -3.252 7.725 9.816 1.00 92.50 71 ILE A C 1
ATOM 598 O O . ILE A 1 71 ? -2.531 6.726 9.850 1.00 92.50 71 ILE A O 1
ATOM 602 N N . VAL A 1 72 ? -3.269 8.537 8.753 1.00 95.31 72 VAL A N 1
ATOM 603 C CA . VAL A 1 72 ? -2.495 8.267 7.532 1.00 95.31 72 VAL A CA 1
ATOM 604 C C . VAL A 1 72 ? -0.988 8.142 7.808 1.00 95.31 72 VAL A C 1
ATOM 606 O O . VAL A 1 72 ? -0.397 7.196 7.282 1.00 95.31 72 VAL A O 1
ATOM 609 N N . PRO A 1 73 ? -0.348 8.988 8.643 1.00 96.44 73 PRO A N 1
ATOM 610 C CA . PRO A 1 73 ? 1.072 8.829 8.962 1.00 96.44 73 PRO A CA 1
ATOM 611 C C . PRO A 1 73 ? 1.407 7.456 9.562 1.00 96.44 73 PRO A C 1
ATOM 613 O O . PRO A 1 73 ? 2.378 6.818 9.153 1.00 96.44 73 PRO A O 1
ATOM 616 N N . GLU A 1 74 ? 0.587 6.958 10.489 1.00 96.94 74 GLU A N 1
ATOM 617 C CA . GLU A 1 74 ? 0.780 5.647 11.110 1.00 96.94 74 GLU A CA 1
ATOM 618 C C . GLU A 1 74 ? 0.521 4.497 10.129 1.00 96.94 74 GLU A C 1
ATOM 620 O O . GLU A 1 74 ? 1.270 3.518 10.108 1.00 96.94 74 GLU A O 1
ATOM 625 N N . LEU A 1 75 ? -0.481 4.633 9.254 1.00 97.19 75 LEU A N 1
ATOM 626 C CA . LEU A 1 75 ? -0.720 3.681 8.165 1.00 97.19 75 LEU A CA 1
ATOM 627 C C . LEU A 1 75 ? 0.480 3.595 7.213 1.00 97.19 75 LEU A C 1
ATOM 629 O O . LEU A 1 75 ? 0.880 2.497 6.825 1.00 97.19 75 LEU A O 1
ATOM 633 N N . VAL A 1 76 ? 1.089 4.731 6.862 1.00 97.88 76 VAL A N 1
ATOM 634 C CA . VAL A 1 76 ? 2.286 4.776 6.008 1.00 97.88 76 VAL A CA 1
ATOM 635 C C . VAL A 1 76 ? 3.483 4.109 6.685 1.00 97.88 76 VAL A C 1
ATOM 637 O O . VAL A 1 76 ? 4.214 3.370 6.031 1.00 97.88 76 VAL A O 1
ATOM 640 N N . GLN A 1 77 ? 3.674 4.287 7.992 1.00 97.69 77 GLN A N 1
ATOM 641 C CA . GLN A 1 77 ? 4.731 3.569 8.715 1.00 97.69 77 GLN A CA 1
ATOM 642 C C . GLN A 1 77 ? 4.477 2.056 8.753 1.00 97.69 77 GLN A C 1
ATOM 644 O O . GLN A 1 77 ? 5.408 1.263 8.593 1.00 97.69 77 GLN A O 1
ATOM 649 N N . LEU A 1 78 ? 3.222 1.642 8.952 1.00 97.81 78 LEU A N 1
ATOM 650 C CA . LEU A 1 78 ? 2.842 0.232 8.966 1.00 97.81 78 LEU A CA 1
ATOM 651 C C . LEU A 1 78 ? 3.023 -0.431 7.595 1.00 97.81 78 LEU A C 1
ATOM 653 O O . LEU A 1 78 ? 3.453 -1.581 7.536 1.00 97.81 78 LEU A O 1
ATOM 657 N N . LEU A 1 79 ? 2.767 0.290 6.499 1.00 98.00 79 LEU A N 1
ATOM 658 C CA . LEU A 1 79 ? 2.940 -0.195 5.124 1.00 98.00 79 LEU A CA 1
ATOM 659 C C . LEU A 1 79 ? 4.310 -0.855 4.894 1.00 98.00 79 LEU A C 1
ATOM 661 O O . LEU A 1 79 ? 4.381 -1.907 4.264 1.00 98.00 79 LEU A O 1
ATOM 665 N N . PHE A 1 80 ? 5.387 -0.264 5.420 1.00 97.88 80 PHE A N 1
ATOM 666 C CA . PHE A 1 80 ? 6.752 -0.777 5.248 1.00 97.88 80 PHE A CA 1
ATOM 667 C C . PHE A 1 80 ? 7.137 -1.885 6.240 1.00 97.88 80 PHE A C 1
ATOM 669 O O . PHE A 1 80 ? 8.146 -2.558 6.037 1.00 97.88 80 PHE A O 1
ATOM 676 N N . LYS A 1 81 ? 6.343 -2.097 7.297 1.00 96.06 81 LYS A N 1
ATOM 677 C CA . LYS A 1 81 ? 6.544 -3.160 8.301 1.00 96.06 81 LYS A CA 1
ATOM 678 C C . LYS A 1 81 ? 5.671 -4.389 8.040 1.00 96.06 81 LYS A C 1
ATOM 680 O O . LYS A 1 81 ? 5.991 -5.484 8.505 1.00 96.06 81 LYS A O 1
ATOM 685 N N . GLU A 1 82 ? 4.561 -4.209 7.331 1.00 97.31 82 GLU A N 1
ATOM 686 C CA . GLU A 1 82 ? 3.578 -5.253 7.074 1.00 97.31 82 GLU A CA 1
ATOM 687 C C . GLU A 1 82 ? 4.091 -6.279 6.054 1.00 97.31 82 GLU A C 1
ATOM 689 O O . GLU A 1 82 ? 4.550 -5.962 4.951 1.00 97.31 82 GLU A O 1
ATOM 694 N N . LYS A 1 83 ? 3.982 -7.550 6.436 1.00 94.00 83 LYS A N 1
ATOM 695 C CA . LYS A 1 83 ? 4.497 -8.691 5.679 1.00 94.00 83 LYS A CA 1
ATOM 696 C C . LYS A 1 83 ? 3.481 -9.188 4.663 1.00 94.00 83 LYS A C 1
ATOM 698 O O . LYS A 1 83 ? 3.874 -9.568 3.559 1.00 94.00 83 LYS A O 1
ATOM 703 N N . ASP A 1 84 ? 2.197 -9.152 5.011 1.00 97.00 84 ASP A N 1
ATOM 704 C CA . ASP A 1 84 ? 1.138 -9.601 4.121 1.00 97.00 84 ASP A CA 1
ATOM 705 C C . ASP A 1 84 ? 0.860 -8.565 3.027 1.00 97.00 84 ASP A C 1
ATOM 707 O O . ASP A 1 84 ? 0.506 -7.409 3.279 1.00 97.00 84 ASP A O 1
ATOM 711 N N . TRP A 1 85 ? 1.006 -9.003 1.779 1.00 95.19 85 TRP A N 1
ATOM 712 C CA . TRP A 1 85 ? 0.806 -8.151 0.612 1.00 95.19 85 TRP A CA 1
ATOM 713 C C . TRP A 1 85 ? -0.633 -7.621 0.511 1.00 95.19 85 TRP A C 1
ATOM 715 O O . TRP A 1 85 ? -0.832 -6.469 0.121 1.00 95.19 85 TRP A O 1
ATOM 725 N N . MET A 1 86 ? -1.652 -8.402 0.897 1.00 96.81 86 MET A N 1
ATOM 726 C CA . MET A 1 86 ? -3.041 -7.934 0.825 1.00 96.81 86 MET A CA 1
ATOM 727 C C . MET A 1 86 ? -3.319 -6.835 1.851 1.00 96.81 86 MET A C 1
ATOM 729 O O . MET A 1 86 ? -4.108 -5.925 1.575 1.00 96.81 86 MET A O 1
ATOM 733 N N . VAL A 1 87 ? -2.698 -6.908 3.030 1.00 98.06 87 VAL A N 1
ATOM 734 C CA . VAL A 1 87 ? -2.789 -5.848 4.037 1.00 98.06 87 VAL A CA 1
ATOM 735 C C . VAL A 1 87 ? -2.054 -4.596 3.552 1.00 98.06 87 VAL A C 1
ATOM 737 O O . VAL A 1 87 ? -2.660 -3.524 3.576 1.00 98.06 87 VAL A O 1
ATOM 740 N N . ARG A 1 88 ? -0.831 -4.712 3.005 1.00 97.94 88 ARG A N 1
ATOM 741 C CA . ARG A 1 88 ? -0.123 -3.574 2.375 1.00 97.94 88 ARG A CA 1
ATOM 742 C C . ARG A 1 88 ? -0.957 -2.905 1.285 1.00 97.94 88 ARG A C 1
ATOM 744 O O . ARG A 1 88 ? -1.097 -1.683 1.280 1.00 97.94 88 ARG A O 1
ATOM 751 N N . PHE A 1 89 ? -1.573 -3.703 0.412 1.00 97.00 89 PHE A N 1
ATOM 752 C CA . PHE A 1 89 ? -2.485 -3.222 -0.626 1.00 97.00 89 PHE A CA 1
ATOM 753 C C . PHE A 1 89 ? -3.636 -2.402 -0.024 1.00 97.00 89 PHE A C 1
ATOM 755 O O . PHE A 1 89 ? -3.931 -1.296 -0.480 1.00 97.00 89 PHE A O 1
ATOM 762 N N . ALA A 1 90 ? -4.296 -2.930 1.010 1.00 97.12 90 ALA A N 1
ATOM 763 C CA . ALA A 1 90 ? -5.413 -2.244 1.653 1.00 97.12 90 ALA A CA 1
ATOM 764 C C . ALA A 1 90 ? -4.974 -0.949 2.350 1.00 97.12 90 ALA A C 1
ATOM 766 O O . ALA A 1 90 ? -5.701 0.042 2.271 1.00 97.12 90 ALA A O 1
ATOM 767 N N . ILE A 1 91 ? -3.797 -0.943 2.980 1.00 98.12 91 ILE A N 1
ATOM 768 C CA . ILE A 1 91 ? -3.195 0.241 3.602 1.00 98.12 91 ILE A CA 1
ATOM 769 C C . ILE A 1 91 ? -2.929 1.316 2.545 1.00 98.12 91 ILE A C 1
ATOM 771 O O . ILE A 1 91 ? -3.491 2.402 2.646 1.00 98.12 91 ILE A O 1
ATOM 775 N N . ALA A 1 92 ? -2.162 1.005 1.494 1.00 97.62 92 ALA A N 1
ATOM 776 C CA . ALA A 1 92 ? -1.800 1.968 0.451 1.00 97.62 92 ALA A CA 1
ATOM 777 C C . ALA A 1 92 ? -3.040 2.577 -0.226 1.00 97.62 92 ALA A C 1
ATOM 779 O O . ALA A 1 92 ? -3.158 3.798 -0.348 1.00 97.62 92 ALA A O 1
ATOM 780 N N . ARG A 1 93 ? -4.012 1.730 -0.593 1.00 95.50 93 ARG A N 1
ATOM 781 C CA . ARG A 1 93 ? -5.273 2.180 -1.198 1.00 95.50 93 ARG A CA 1
ATOM 782 C C . ARG A 1 93 ? -6.073 3.084 -0.267 1.00 95.50 93 ARG A C 1
ATOM 784 O O . ARG A 1 93 ? -6.693 4.039 -0.726 1.00 95.50 93 ARG A O 1
ATOM 791 N N . SER A 1 94 ? -6.102 2.762 1.022 1.00 95.12 94 SER A N 1
ATOM 792 C CA . SER A 1 94 ? -6.865 3.532 2.004 1.00 95.12 94 SER A CA 1
ATOM 793 C C . SER A 1 94 ? -6.204 4.872 2.284 1.00 95.12 94 SER A C 1
ATOM 795 O O . SER A 1 94 ? -6.904 5.875 2.278 1.00 95.12 94 SER A O 1
ATOM 797 N N . SER A 1 95 ? -4.876 4.917 2.407 1.00 95.75 95 SER A N 1
ATOM 798 C CA . SER A 1 95 ? -4.130 6.170 2.546 1.00 95.75 95 SER A CA 1
ATOM 799 C C . SER A 1 95 ? -4.385 7.114 1.368 1.00 95.75 95 SER A C 1
ATOM 801 O O . SER A 1 95 ? -4.783 8.253 1.590 1.00 95.75 95 SER A O 1
ATOM 803 N N . ALA A 1 96 ? -4.268 6.636 0.120 1.00 94.12 96 ALA A N 1
ATOM 804 C CA . ALA A 1 96 ? -4.592 7.448 -1.062 1.00 94.12 96 ALA A CA 1
ATOM 805 C C . ALA A 1 96 ? -6.062 7.875 -1.099 1.00 94.12 96 ALA A C 1
ATOM 807 O O . ALA A 1 96 ? -6.389 8.982 -1.499 1.00 94.12 96 ALA A O 1
ATOM 808 N N . LYS A 1 97 ? -6.983 7.025 -0.647 1.00 92.62 97 LYS A N 1
ATOM 809 C CA . LYS A 1 97 ? -8.391 7.411 -0.597 1.00 92.62 97 LYS A CA 1
ATOM 810 C C . LYS A 1 97 ? -8.674 8.523 0.422 1.00 92.62 97 LYS A C 1
ATOM 812 O O . LYS A 1 97 ? -9.601 9.299 0.211 1.00 92.62 97 LYS A O 1
ATOM 817 N N . ILE A 1 98 ? -7.914 8.573 1.514 1.00 90.12 98 ILE A N 1
ATOM 818 C CA . ILE A 1 98 ? -8.100 9.551 2.588 1.00 90.12 98 ILE A CA 1
ATOM 819 C C . ILE A 1 98 ? -7.439 10.894 2.246 1.00 90.12 98 ILE A C 1
ATOM 821 O O . ILE A 1 98 ? -8.028 11.937 2.512 1.00 90.12 98 ILE A O 1
ATOM 825 N N . SER A 1 99 ? -6.232 10.890 1.669 1.00 89.06 99 SER A N 1
ATOM 826 C CA . SER A 1 99 ? -5.447 12.120 1.454 1.00 89.06 99 SER A CA 1
ATOM 827 C C . SER A 1 99 ? -4.783 12.245 0.077 1.00 89.06 99 SER A C 1
ATOM 829 O O . SER A 1 99 ? -3.935 13.116 -0.116 1.00 89.06 99 SER A O 1
ATOM 831 N N . ASP A 1 100 ? -5.185 11.413 -0.886 1.00 89.94 100 ASP A N 1
ATOM 832 C CA . ASP A 1 100 ? -4.805 11.475 -2.304 1.00 89.94 100 ASP A CA 1
ATOM 833 C C . ASP A 1 100 ? -3.286 11.620 -2.511 1.00 89.94 100 ASP A C 1
ATOM 835 O O . ASP A 1 100 ? -2.501 10.799 -2.020 1.00 89.94 100 ASP A O 1
ATOM 839 N N . ASP A 1 101 ? -2.847 12.675 -3.196 1.00 92.69 101 ASP A N 1
ATOM 840 C CA . ASP A 1 101 ? -1.437 12.925 -3.484 1.00 92.69 101 ASP A CA 1
ATOM 841 C C . ASP A 1 101 ? -0.594 13.214 -2.226 1.00 92.69 101 ASP A C 1
ATOM 843 O O . ASP A 1 101 ? 0.617 12.960 -2.234 1.00 92.69 101 ASP A O 1
ATOM 847 N N . GLU A 1 102 ? -1.192 13.672 -1.117 1.00 95.00 102 GLU A N 1
ATOM 848 C CA . GLU A 1 102 ? -0.451 13.857 0.140 1.00 95.00 102 GLU A CA 1
ATOM 849 C C . GLU A 1 102 ? -0.040 12.503 0.736 1.00 95.00 102 GLU A C 1
ATOM 851 O O . GLU A 1 102 ? 1.069 12.372 1.258 1.00 95.00 102 GLU A O 1
ATOM 856 N N . ALA A 1 103 ? -0.856 11.452 0.576 1.00 95.62 103 ALA A N 1
ATOM 857 C CA . ALA A 1 103 ? -0.438 10.102 0.952 1.00 95.62 103 ALA A CA 1
ATOM 858 C C . ALA A 1 103 ? 0.786 9.653 0.144 1.00 95.62 103 ALA A C 1
ATOM 860 O O . ALA A 1 103 ? 1.693 9.033 0.698 1.00 95.62 103 ALA A O 1
ATOM 861 N N . VAL A 1 104 ? 0.847 9.972 -1.157 1.00 97.50 104 VAL A N 1
ATOM 862 C CA . VAL A 1 104 ? 1.994 9.605 -2.011 1.00 97.50 104 VAL A CA 1
ATOM 863 C C . VAL A 1 104 ? 3.262 10.293 -1.518 1.00 97.50 104 VAL A C 1
ATOM 865 O O . VAL A 1 104 ? 4.327 9.671 -1.447 1.00 97.50 104 VAL A O 1
ATOM 868 N N . LYS A 1 105 ? 3.148 11.565 -1.129 1.00 97.25 105 LYS A N 1
ATOM 869 C CA . LYS A 1 105 ? 4.253 12.324 -0.544 1.00 97.25 105 LYS A CA 1
ATOM 870 C C . LYS A 1 105 ? 4.730 11.704 0.772 1.00 97.25 105 LYS A C 1
ATOM 872 O O . LYS A 1 105 ? 5.928 11.459 0.900 1.00 97.25 105 LYS A O 1
ATOM 877 N N . MET A 1 106 ? 3.821 11.361 1.685 1.00 98.06 106 MET A N 1
ATOM 878 C CA . MET A 1 106 ? 4.172 10.687 2.944 1.00 98.06 106 MET A CA 1
ATOM 879 C C . MET A 1 106 ? 4.855 9.333 2.703 1.00 98.06 106 MET A C 1
ATOM 881 O O . MET A 1 106 ? 5.887 9.044 3.307 1.00 98.06 106 MET A O 1
ATOM 885 N N . VAL A 1 107 ? 4.334 8.517 1.778 1.00 98.31 107 VAL A N 1
ATOM 886 C CA . VAL A 1 107 ? 4.939 7.224 1.404 1.00 98.31 107 VAL A CA 1
ATOM 887 C C . VAL A 1 107 ? 6.354 7.419 0.852 1.00 98.31 107 VAL A C 1
ATOM 889 O O . VAL A 1 107 ? 7.263 6.673 1.216 1.00 98.31 107 VAL A O 1
ATOM 892 N N . LYS A 1 108 ? 6.574 8.443 0.018 1.00 98.19 108 LYS A N 1
ATOM 893 C CA . LYS A 1 108 ? 7.900 8.788 -0.515 1.00 98.19 108 LYS A CA 1
ATOM 894 C C . LYS A 1 108 ? 8.866 9.254 0.575 1.00 98.19 108 LYS A C 1
ATOM 896 O O . LYS A 1 108 ? 10.047 8.909 0.530 1.00 98.19 108 LYS A O 1
ATOM 901 N N . GLU A 1 109 ? 8.399 10.061 1.520 1.00 98.38 109 GLU A N 1
ATOM 902 C CA . GLU A 1 109 ? 9.211 10.555 2.635 1.00 98.38 109 GLU A CA 1
ATOM 903 C C . GLU A 1 109 ? 9.641 9.413 3.562 1.00 98.38 109 GLU A C 1
ATOM 905 O O . GLU A 1 109 ? 10.837 9.289 3.846 1.00 98.38 109 GLU A O 1
ATOM 910 N N . GLU A 1 110 ? 8.717 8.524 3.937 1.00 98.44 110 GLU A N 1
ATOM 911 C CA . GLU A 1 110 ? 9.038 7.353 4.762 1.00 98.44 110 GLU A CA 1
ATOM 912 C C . GLU A 1 110 ? 9.954 6.375 4.011 1.00 98.44 110 GLU A C 1
ATOM 914 O O . GLU A 1 110 ? 10.962 5.935 4.563 1.00 98.44 110 GLU A O 1
ATOM 919 N N . PHE A 1 111 ? 9.704 6.118 2.720 1.00 98.00 111 PH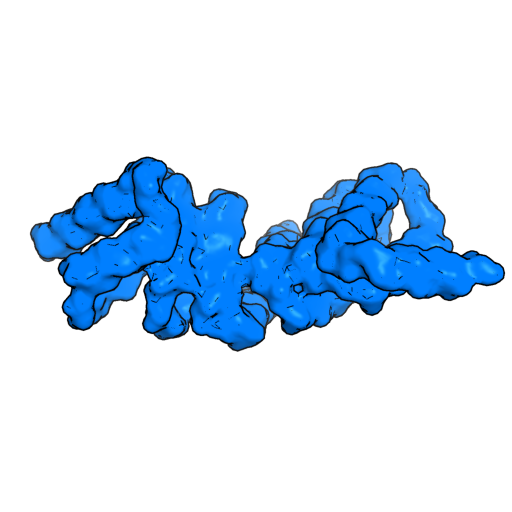E A N 1
ATOM 920 C CA . PHE A 1 111 ? 10.603 5.323 1.874 1.00 98.00 111 PHE A CA 1
ATOM 921 C C . PHE A 1 111 ? 12.034 5.882 1.873 1.00 98.00 111 PHE A C 1
ATOM 923 O O . PHE A 1 111 ? 12.997 5.137 2.071 1.00 98.00 111 PHE A O 1
ATOM 930 N N . LYS A 1 112 ? 12.196 7.199 1.681 1.00 98.00 112 LYS A N 1
ATOM 931 C CA . LYS A 1 112 ? 13.514 7.856 1.684 1.00 98.00 112 LYS A CA 1
ATOM 932 C C . LYS A 1 112 ? 14.210 7.739 3.033 1.00 98.00 112 LYS A C 1
ATOM 934 O O . LYS A 1 112 ? 15.420 7.522 3.063 1.00 98.00 112 LYS A O 1
ATOM 939 N N . LYS A 1 113 ? 13.470 7.915 4.127 1.00 98.38 113 LYS A N 1
ATOM 940 C CA . LYS A 1 113 ? 13.989 7.767 5.488 1.00 98.38 113 LYS A CA 1
ATOM 941 C C . LYS A 1 113 ? 14.492 6.339 5.719 1.00 98.38 113 LYS A C 1
ATOM 943 O O . LYS A 1 113 ? 15.680 6.160 5.972 1.00 98.38 113 LYS A O 1
ATOM 948 N N . LEU A 1 114 ? 13.644 5.335 5.502 1.00 97.88 114 LEU A N 1
ATOM 949 C CA . LEU A 1 114 ? 13.997 3.924 5.699 1.00 97.88 114 LEU A CA 1
ATOM 950 C C . LEU A 1 114 ? 15.143 3.476 4.783 1.00 97.88 114 LEU A C 1
ATOM 952 O O . LEU A 1 114 ? 16.011 2.716 5.194 1.00 97.88 114 LEU A O 1
ATOM 956 N N . THR A 1 115 ? 15.204 3.986 3.551 1.00 95.25 115 THR A N 1
ATOM 957 C CA . THR A 1 115 ? 16.292 3.659 2.614 1.00 95.25 115 THR A CA 1
ATOM 958 C C . THR A 1 115 ? 17.646 4.210 3.072 1.00 95.25 115 THR A C 1
ATOM 960 O O . THR A 1 115 ? 18.675 3.588 2.803 1.00 95.25 115 THR A O 1
ATOM 963 N N . LYS A 1 116 ? 17.669 5.362 3.761 1.00 96.75 116 LYS A N 1
ATOM 964 C CA . LYS A 1 116 ? 18.891 5.913 4.375 1.00 96.75 116 LYS A CA 1
ATOM 965 C C . LYS A 1 116 ? 19.336 5.099 5.588 1.00 96.75 116 LYS A C 1
ATOM 967 O O . LYS A 1 116 ? 20.535 4.960 5.800 1.00 96.75 116 LYS A O 1
ATOM 972 N N . GLU A 1 117 ? 18.379 4.592 6.359 1.00 96.44 117 GLU A N 1
ATOM 973 C CA . GLU A 1 117 ? 18.612 3.777 7.558 1.00 96.44 117 GLU A CA 1
ATOM 974 C C . GLU A 1 117 ? 18.976 2.320 7.220 1.00 96.44 117 GLU A C 1
ATOM 976 O O . GLU A 1 117 ? 19.601 1.637 8.024 1.00 96.44 117 GLU A O 1
ATOM 981 N N . ALA A 1 118 ? 18.620 1.837 6.026 1.00 94.25 118 ALA A N 1
ATOM 982 C CA . ALA A 1 118 ? 18.882 0.469 5.599 1.00 94.25 118 ALA A CA 1
ATOM 983 C C . ALA A 1 118 ? 20.386 0.173 5.447 1.00 94.25 118 ALA A C 1
ATOM 985 O O . ALA A 1 118 ? 21.088 0.778 4.626 1.00 94.25 118 ALA A O 1
ATOM 986 N N . GLU A 1 119 ? 20.857 -0.831 6.185 1.00 93.50 119 GLU A N 1
ATOM 987 C CA . GLU A 1 119 ? 22.261 -1.253 6.199 1.00 93.50 119 GLU A CA 1
ATOM 988 C C . GLU A 1 119 ? 22.619 -2.117 4.984 1.00 93.50 119 GLU A C 1
ATOM 990 O O . GLU A 1 119 ? 23.708 -1.988 4.421 1.00 93.50 119 GLU A O 1
ATOM 995 N N . SER A 1 120 ? 21.695 -2.975 4.535 1.00 92.44 120 SER A N 1
ATOM 996 C CA . SER A 1 120 ? 21.951 -3.930 3.457 1.00 92.44 120 SER A CA 1
ATOM 997 C C . SER A 1 120 ? 21.323 -3.515 2.123 1.00 92.44 120 SER A C 1
ATOM 999 O O . SER A 1 120 ? 20.241 -2.925 2.056 1.00 92.44 120 SER A O 1
ATOM 1001 N N . SER A 1 121 ? 21.974 -3.887 1.016 1.00 88.12 121 SER A N 1
ATOM 1002 C CA . SER A 1 121 ? 21.410 -3.708 -0.331 1.00 88.12 121 SER A CA 1
ATOM 1003 C C . SER A 1 121 ? 20.099 -4.478 -0.518 1.00 88.12 121 SER A C 1
ATOM 1005 O O . SER A 1 121 ? 19.217 -4.019 -1.240 1.00 88.12 121 SER A O 1
ATOM 1007 N N . LYS A 1 122 ? 19.945 -5.624 0.158 1.00 89.38 122 LYS A N 1
ATOM 1008 C CA . LYS A 1 122 ? 18.725 -6.438 0.108 1.00 89.38 122 LYS A CA 1
ATOM 1009 C C . LYS A 1 122 ? 17.534 -5.693 0.712 1.00 89.38 122 LYS A C 1
ATOM 1011 O O . LYS A 1 122 ? 16.469 -5.672 0.101 1.00 89.38 122 LYS A O 1
ATOM 1016 N N . ASP A 1 123 ? 17.728 -5.039 1.854 1.00 89.81 123 ASP A N 1
ATOM 1017 C CA . ASP A 1 123 ? 16.666 -4.266 2.509 1.00 89.81 123 ASP A CA 1
ATOM 1018 C C . ASP A 1 123 ? 16.272 -3.056 1.661 1.00 89.81 123 ASP A C 1
ATOM 1020 O O . ASP A 1 123 ? 15.087 -2.787 1.477 1.00 89.81 123 ASP A O 1
ATOM 1024 N N . LYS A 1 124 ? 17.249 -2.384 1.037 1.00 91.94 124 LYS A N 1
ATOM 1025 C CA . LYS A 1 124 ? 16.983 -1.287 0.090 1.00 91.94 124 LYS A CA 1
ATOM 1026 C C . LYS A 1 124 ? 16.149 -1.747 -1.105 1.00 91.94 124 LYS A C 1
ATOM 1028 O O . LYS A 1 124 ? 15.223 -1.044 -1.502 1.00 91.94 124 LYS A O 1
ATOM 1033 N N . ILE A 1 125 ? 16.440 -2.921 -1.669 1.00 91.31 125 ILE A N 1
ATOM 1034 C CA . ILE A 1 125 ? 15.643 -3.494 -2.766 1.00 91.31 125 ILE A CA 1
ATOM 1035 C C . ILE A 1 125 ? 14.226 -3.820 -2.287 1.00 91.31 125 ILE A C 1
ATOM 1037 O O . ILE A 1 125 ? 13.265 -3.465 -2.967 1.00 91.31 125 ILE A O 1
ATOM 1041 N N . GLN A 1 126 ? 14.072 -4.427 -1.107 1.00 93.00 126 GLN A N 1
ATOM 1042 C CA . GLN A 1 126 ? 12.750 -4.730 -0.556 1.00 93.00 126 GLN A CA 1
ATOM 1043 C C . GLN A 1 126 ? 11.926 -3.458 -0.312 1.00 93.00 126 GLN A C 1
ATOM 1045 O O . GLN A 1 126 ? 10.743 -3.427 -0.646 1.00 93.00 126 GLN A O 1
ATOM 1050 N N . LEU A 1 127 ? 12.546 -2.393 0.203 1.00 95.81 127 LEU A N 1
ATOM 1051 C CA . LEU A 1 127 ? 11.904 -1.087 0.365 1.00 95.81 127 LEU A CA 1
ATOM 1052 C C . LEU A 1 127 ? 11.467 -0.499 -0.981 1.00 95.81 127 LEU A C 1
ATOM 1054 O O . LEU A 1 127 ? 10.351 0.007 -1.080 1.00 95.81 127 LEU A O 1
ATOM 1058 N N . LYS A 1 128 ? 12.302 -0.604 -2.025 1.00 95.81 128 LYS A N 1
ATOM 1059 C CA . LYS A 1 128 ? 11.946 -0.163 -3.384 1.00 95.81 128 LYS A CA 1
ATOM 1060 C C . LYS A 1 128 ? 10.773 -0.963 -3.960 1.00 95.81 128 LYS A C 1
ATOM 1062 O O . LYS A 1 128 ? 9.896 -0.367 -4.580 1.00 95.81 128 LYS A O 1
ATOM 1067 N N . ILE A 1 129 ? 10.727 -2.280 -3.735 1.00 95.12 129 ILE A N 1
ATOM 1068 C CA . ILE A 1 129 ? 9.605 -3.137 -4.153 1.00 95.12 129 ILE A CA 1
ATOM 1069 C C . ILE A 1 129 ? 8.325 -2.699 -3.441 1.00 95.12 129 ILE A C 1
ATOM 1071 O O . ILE A 1 129 ? 7.341 -2.402 -4.110 1.00 95.12 129 ILE A O 1
ATOM 1075 N N . THR A 1 130 ? 8.350 -2.575 -2.111 1.00 97.31 130 THR A N 1
ATOM 1076 C CA . THR A 1 130 ? 7.189 -2.122 -1.327 1.00 97.31 130 THR A CA 1
ATOM 1077 C C . THR A 1 130 ? 6.724 -0.726 -1.753 1.00 97.31 130 THR A C 1
ATOM 1079 O O . THR A 1 130 ? 5.524 -0.472 -1.852 1.00 97.31 130 THR A O 1
ATOM 1082 N N . PHE A 1 131 ? 7.662 0.176 -2.050 1.00 98.00 131 PHE A N 1
ATOM 1083 C CA . PHE A 1 131 ? 7.360 1.508 -2.566 1.00 98.00 131 PHE A CA 1
ATOM 1084 C C . PHE A 1 131 ? 6.662 1.436 -3.933 1.00 98.00 131 PHE A C 1
ATOM 1086 O O . PHE A 1 131 ? 5.580 1.996 -4.093 1.00 98.00 131 PHE A O 1
ATOM 1093 N N . ALA A 1 132 ? 7.212 0.687 -4.894 1.00 97.38 132 ALA A N 1
ATOM 1094 C CA . ALA A 1 132 ? 6.610 0.509 -6.217 1.00 97.38 132 ALA A CA 1
ATOM 1095 C C . ALA A 1 132 ? 5.233 -0.186 -6.162 1.00 97.38 132 ALA A C 1
ATOM 1097 O O . ALA A 1 132 ? 4.310 0.227 -6.867 1.00 97.38 132 ALA A O 1
ATOM 1098 N N . GLU A 1 133 ? 5.073 -1.200 -5.302 1.00 96.88 133 GLU A N 1
ATOM 1099 C CA . GLU A 1 133 ? 3.785 -1.845 -5.008 1.00 96.88 133 GLU A CA 1
ATOM 1100 C C . GLU A 1 133 ? 2.749 -0.813 -4.556 1.00 96.88 133 GLU A C 1
ATOM 1102 O O . GLU A 1 133 ? 1.666 -0.726 -5.137 1.00 96.88 133 GLU A O 1
ATOM 1107 N N . ALA A 1 134 ? 3.085 -0.006 -3.547 1.00 97.81 134 ALA A N 1
ATOM 1108 C CA . ALA A 1 134 ? 2.174 0.984 -2.992 1.00 97.81 134 ALA A CA 1
ATOM 1109 C C . ALA A 1 134 ? 1.739 2.011 -4.044 1.00 97.81 134 ALA A C 1
ATOM 1111 O O . ALA A 1 134 ? 0.541 2.229 -4.220 1.00 97.81 134 ALA A O 1
ATOM 1112 N N . LEU A 1 135 ? 2.685 2.575 -4.801 1.00 97.81 135 LEU A N 1
ATOM 1113 C CA . LEU A 1 135 ? 2.387 3.545 -5.859 1.00 97.81 135 LEU A CA 1
ATOM 1114 C C . LEU A 1 135 ? 1.447 2.962 -6.925 1.00 97.81 135 LEU A C 1
ATOM 1116 O O . LEU A 1 135 ? 0.486 3.619 -7.325 1.00 97.81 135 LEU A O 1
ATOM 1120 N N . GLY A 1 136 ? 1.670 1.711 -7.340 1.00 96.25 136 GLY A N 1
ATOM 1121 C CA . GLY A 1 136 ? 0.794 1.026 -8.293 1.00 96.25 136 GLY A CA 1
ATOM 1122 C C . GLY A 1 136 ? -0.653 0.917 -7.799 1.00 96.25 136 GLY A C 1
ATOM 1123 O O . GLY A 1 136 ? -1.598 1.065 -8.569 1.00 96.25 136 GLY A O 1
ATOM 1124 N N . VAL A 1 137 ? -0.838 0.702 -6.496 1.00 95.81 137 VAL A N 1
ATOM 1125 C CA . VAL A 1 137 ? -2.158 0.535 -5.869 1.00 95.81 137 VAL A CA 1
ATOM 1126 C C . VAL A 1 137 ? -2.878 1.864 -5.640 1.00 95.81 137 VAL A C 1
ATOM 1128 O O . VAL A 1 137 ? -4.107 1.919 -5.764 1.00 95.81 137 VAL A O 1
ATOM 1131 N N . MET A 1 138 ? -2.130 2.918 -5.307 1.00 95.06 138 MET A N 1
ATOM 1132 C CA . MET A 1 138 ? -2.663 4.249 -4.994 1.00 95.06 138 MET A CA 1
ATOM 1133 C C . MET A 1 138 ? -3.323 4.921 -6.203 1.00 95.06 138 MET A C 1
ATOM 1135 O O . MET A 1 138 ? -4.278 5.668 -6.017 1.00 95.06 138 MET A O 1
ATOM 1139 N N . GLN A 1 139 ? -2.889 4.594 -7.428 1.00 87.56 139 GLN A N 1
ATOM 1140 C CA . GLN A 1 139 ? -3.547 4.997 -8.682 1.00 87.56 139 GLN A CA 1
ATOM 1141 C C . GLN A 1 139 ? -3.733 6.511 -8.867 1.00 87.56 139 GLN A C 1
ATOM 1143 O O . GLN A 1 139 ? -4.651 6.939 -9.566 1.00 87.56 139 GLN A O 1
ATOM 1148 N N . THR A 1 140 ? -2.836 7.325 -8.303 1.00 91.12 140 THR A N 1
ATOM 1149 C CA . THR A 1 140 ? -2.840 8.778 -8.515 1.00 91.12 140 THR A CA 1
ATOM 1150 C C . THR A 1 140 ? -1.853 9.188 -9.612 1.00 91.12 140 THR A C 1
ATOM 1152 O O . THR A 1 140 ? -0.904 8.464 -9.944 1.00 91.12 140 THR A O 1
ATOM 1155 N N . ASN A 1 141 ? -2.040 10.389 -10.171 1.00 92.31 141 ASN A N 1
ATOM 1156 C CA . ASN A 1 141 ? -1.081 10.974 -11.113 1.00 92.31 141 ASN A CA 1
ATOM 1157 C C . ASN A 1 141 ? 0.308 11.118 -10.477 1.00 92.31 141 ASN A C 1
ATOM 1159 O O . ASN A 1 141 ? 1.319 10.860 -11.136 1.00 92.31 141 ASN A O 1
ATOM 1163 N N . LYS A 1 142 ? 0.373 11.477 -9.187 1.00 95.44 142 LYS A N 1
ATOM 1164 C CA . LYS A 1 142 ? 1.638 11.539 -8.456 1.00 95.44 142 LYS A CA 1
ATOM 1165 C C . LYS A 1 142 ? 2.291 10.167 -8.358 1.00 95.44 142 LYS A C 1
ATOM 1167 O O . LYS A 1 142 ? 3.493 10.062 -8.592 1.00 95.44 142 LYS A O 1
ATOM 1172 N N . SER A 1 143 ? 1.519 9.108 -8.102 1.00 96.50 143 SER A N 1
ATOM 1173 C CA . SER A 1 143 ? 2.055 7.744 -8.089 1.00 96.50 143 SER A CA 1
ATOM 1174 C C . SER A 1 143 ? 2.693 7.350 -9.423 1.00 96.50 143 SER A C 1
ATOM 1176 O O . SER A 1 143 ? 3.776 6.763 -9.432 1.00 96.50 143 SER A O 1
ATOM 1178 N N . ARG A 1 144 ? 2.075 7.732 -10.551 1.00 96.31 144 ARG A N 1
ATOM 1179 C CA . ARG A 1 144 ? 2.649 7.520 -11.891 1.00 96.31 144 ARG A CA 1
ATOM 1180 C C . ARG A 1 144 ? 4.001 8.211 -12.050 1.00 96.31 144 ARG A C 1
ATOM 1182 O O . ARG A 1 144 ? 4.945 7.571 -12.501 1.00 96.31 144 ARG A O 1
ATOM 1189 N N . GLN A 1 145 ? 4.108 9.484 -11.671 1.00 96.25 145 GLN A N 1
ATOM 1190 C CA . GLN A 1 145 ? 5.359 10.249 -11.785 1.00 96.25 145 GLN A CA 1
ATOM 1191 C C . GLN A 1 145 ? 6.504 9.619 -10.978 1.00 96.25 145 GLN A C 1
ATOM 1193 O O . GLN A 1 145 ? 7.645 9.554 -11.444 1.00 96.25 145 GLN A O 1
ATOM 1198 N N . GLU A 1 146 ? 6.204 9.130 -9.774 1.00 97.06 146 GLU A N 1
ATOM 1199 C CA . GLU A 1 146 ? 7.195 8.461 -8.928 1.00 97.06 146 GLU A CA 1
ATOM 1200 C C . GLU A 1 146 ? 7.618 7.103 -9.513 1.00 97.06 146 GLU A C 1
ATOM 1202 O O . GLU A 1 146 ? 8.808 6.793 -9.533 1.00 97.06 146 GLU A O 1
ATOM 1207 N N . LEU A 1 147 ? 6.681 6.328 -10.075 1.00 97.00 147 LEU A N 1
ATOM 1208 C CA . LEU A 1 147 ? 6.995 5.079 -10.781 1.00 97.00 147 LEU A CA 1
ATOM 1209 C C . LEU A 1 147 ? 7.810 5.310 -12.061 1.00 97.00 147 LEU A C 1
ATOM 1211 O O . LEU A 1 147 ? 8.728 4.541 -12.331 1.00 97.00 147 LEU A O 1
ATOM 1215 N N . HIS A 1 148 ? 7.523 6.370 -12.825 1.00 95.44 148 HIS A N 1
ATOM 1216 C CA . HIS A 1 148 ? 8.336 6.787 -13.979 1.00 95.44 148 HIS A CA 1
ATOM 1217 C C . HIS A 1 148 ? 9.773 7.087 -13.559 1.00 95.44 148 HIS A C 1
ATOM 1219 O O . HIS A 1 148 ? 10.715 6.579 -14.162 1.00 95.44 148 HIS A O 1
ATOM 1225 N N . SER A 1 149 ? 9.939 7.877 -12.496 1.00 94.00 149 SER A N 1
ATOM 1226 C CA . SER A 1 149 ? 11.261 8.233 -11.969 1.00 94.00 149 SER A CA 1
ATOM 1227 C C . SER A 1 149 ? 12.035 6.981 -11.551 1.00 94.00 149 SER A C 1
ATOM 1229 O O . SER A 1 149 ? 13.172 6.785 -11.975 1.00 94.00 149 SER A O 1
ATOM 1231 N N . LEU A 1 150 ? 11.382 6.083 -10.807 1.00 93.19 150 LEU A N 1
ATOM 1232 C CA . LEU A 1 150 ? 11.978 4.826 -10.358 1.00 93.19 150 LEU A CA 1
ATOM 1233 C C . LEU A 1 150 ? 12.322 3.888 -11.529 1.00 93.19 150 LEU A C 1
ATOM 1235 O O . LEU A 1 150 ? 13.349 3.215 -11.496 1.00 93.19 150 LEU A O 1
ATOM 1239 N N . PHE A 1 151 ? 11.505 3.864 -12.586 1.00 92.12 151 PHE A N 1
ATOM 1240 C CA . PHE A 1 151 ? 11.786 3.108 -13.809 1.00 92.12 151 PHE A CA 1
ATOM 1241 C C . PHE A 1 151 ? 13.033 3.626 -14.535 1.00 92.12 151 PHE A C 1
ATOM 1243 O O . PHE A 1 151 ? 13.892 2.840 -14.935 1.00 92.12 151 PHE A O 1
ATOM 1250 N N . LEU A 1 152 ? 13.165 4.948 -14.672 1.00 88.06 152 LEU A N 1
ATOM 1251 C CA . LEU A 1 152 ? 14.317 5.572 -15.326 1.00 88.06 152 LEU A CA 1
ATOM 1252 C C . LEU A 1 152 ? 15.622 5.357 -14.549 1.00 88.06 152 LEU A C 1
ATOM 1254 O O . LEU A 1 152 ? 16.670 5.195 -15.171 1.00 88.06 152 LEU A O 1
ATOM 1258 N N . GLU A 1 153 ? 15.572 5.284 -13.217 1.00 86.44 153 GLU A N 1
ATOM 1259 C CA . GLU A 1 153 ? 16.736 4.932 -12.390 1.00 86.44 153 GLU A CA 1
ATOM 1260 C C . GLU A 1 153 ? 17.264 3.518 -12.691 1.00 86.44 153 GLU A C 1
ATOM 1262 O O . GLU A 1 153 ? 18.472 3.292 -12.656 1.00 86.44 153 GLU A O 1
ATOM 1267 N N . GLN A 1 154 ? 16.383 2.569 -13.031 1.00 78.06 154 GLN A N 1
ATOM 1268 C CA . GLN A 1 154 ? 16.762 1.182 -13.340 1.00 78.06 154 GLN A CA 1
ATOM 1269 C C . GLN A 1 154 ? 17.417 1.016 -14.719 1.00 78.06 154 GLN A C 1
ATOM 1271 O O . GLN A 1 154 ? 18.079 0.013 -14.972 1.00 78.06 154 GLN A O 1
ATOM 1276 N N . LYS A 1 155 ? 17.286 2.007 -15.610 1.00 63.50 155 LYS A N 1
ATOM 1277 C CA . LYS A 1 155 ? 17.795 1.967 -16.992 1.00 63.50 155 LYS A CA 1
ATOM 1278 C C . LYS A 1 155 ? 19.324 1.816 -17.095 1.00 63.50 155 LYS A C 1
ATOM 1280 O O . LYS A 1 155 ? 19.827 1.385 -18.133 1.00 63.50 155 LYS A O 1
ATOM 1285 N N . ASN A 1 156 ? 20.050 2.160 -16.031 1.00 58.69 156 ASN A N 1
ATOM 1286 C CA . ASN A 1 156 ? 21.513 2.095 -15.968 1.00 58.69 156 ASN A CA 1
ATOM 1287 C C . ASN A 1 156 ? 22.050 0.796 -15.335 1.00 58.69 156 ASN A C 1
ATOM 1289 O O . ASN A 1 156 ? 23.265 0.620 -15.261 1.00 58.69 156 ASN A O 1
ATOM 1293 N N . GLU A 1 157 ? 21.179 -0.099 -14.863 1.00 63.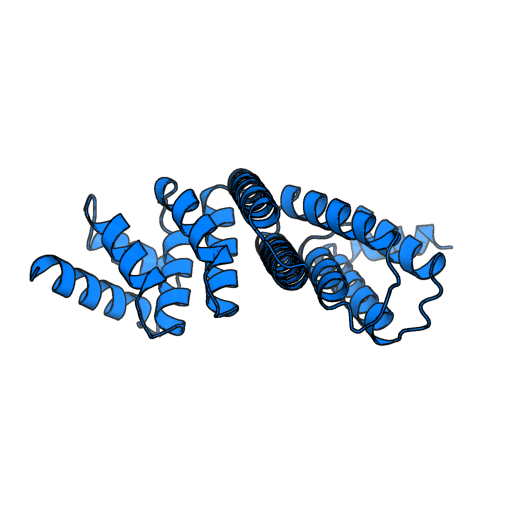28 157 GLU A N 1
ATOM 1294 C CA . GLU A 1 157 ? 21.565 -1.363 -14.228 1.00 63.28 157 GLU A CA 1
ATOM 1295 C C . GLU A 1 157 ? 21.520 -2.526 -15.238 1.00 63.28 157 GLU A C 1
ATOM 1297 O O . GLU A 1 157 ? 20.831 -2.464 -16.258 1.00 63.28 157 GLU A O 1
ATOM 1302 N N . GLN A 1 158 ? 22.260 -3.611 -14.978 1.00 60.75 158 GLN A N 1
ATOM 1303 C CA . GLN A 1 158 ? 22.178 -4.821 -15.799 1.00 60.75 158 GLN A CA 1
ATOM 1304 C C . GLN A 1 158 ? 20.791 -5.457 -15.620 1.00 60.75 158 GLN A C 1
ATOM 1306 O O . GLN A 1 158 ? 20.489 -6.062 -14.593 1.00 60.75 158 GLN A O 1
ATOM 1311 N N . LEU A 1 159 ? 19.935 -5.286 -16.626 1.00 62.09 159 LEU A N 1
ATOM 1312 C CA . LEU A 1 159 ? 18.556 -5.763 -16.609 1.00 62.09 159 LEU A CA 1
ATOM 1313 C C . LEU A 1 159 ? 18.530 -7.296 -16.723 1.00 62.09 159 LEU A C 1
ATOM 1315 O O . LEU A 1 159 ? 19.099 -7.869 -17.651 1.00 62.09 159 LEU A O 1
ATOM 1319 N N . SER A 1 160 ? 17.851 -7.950 -15.785 1.00 60.75 160 SER A N 1
ATOM 1320 C CA . SER A 1 160 ? 17.611 -9.398 -15.753 1.00 60.75 160 SER A CA 1
ATOM 1321 C C . SER A 1 160 ? 16.165 -9.644 -15.325 1.00 60.75 160 SER A C 1
ATOM 1323 O O . SER A 1 160 ? 15.623 -8.853 -14.553 1.00 60.75 160 SER A O 1
ATOM 1325 N N . SER A 1 161 ? 15.532 -10.731 -15.770 1.00 57.50 161 SER A N 1
ATOM 1326 C CA . SER A 1 161 ? 14.221 -11.151 -15.246 1.00 57.50 161 SER A CA 1
ATOM 1327 C C . SER A 1 161 ? 14.212 -11.502 -13.765 1.00 57.50 161 SER A C 1
ATOM 1329 O O . SER A 1 161 ? 13.138 -11.540 -13.164 1.00 57.50 161 SER A O 1
ATOM 1331 N N . ASP A 1 162 ? 15.377 -11.709 -13.158 1.00 68.62 162 ASP A N 1
ATOM 1332 C CA . ASP A 1 162 ? 15.494 -11.851 -11.707 1.00 68.62 162 ASP A CA 1
ATOM 1333 C C . ASP A 1 162 ? 15.351 -10.500 -10.984 1.00 68.62 162 ASP A C 1
ATOM 1335 O O . ASP A 1 162 ? 15.240 -10.448 -9.756 1.00 68.62 162 ASP A O 1
ATOM 1339 N N . ASN A 1 163 ? 15.305 -9.387 -11.731 1.00 80.50 163 ASN A N 1
ATOM 1340 C CA . ASN A 1 163 ? 15.034 -8.059 -11.198 1.00 80.50 163 ASN A CA 1
ATOM 1341 C C . ASN A 1 163 ? 13.535 -7.906 -10.876 1.00 80.50 163 ASN A C 1
ATOM 1343 O O . ASN A 1 163 ? 12.762 -7.278 -11.605 1.00 80.50 163 ASN A O 1
ATOM 1347 N N . LEU A 1 164 ? 13.135 -8.479 -9.737 1.00 87.62 164 LEU A N 1
ATOM 1348 C CA . LEU A 1 164 ? 11.785 -8.366 -9.174 1.00 87.62 164 LEU A CA 1
ATOM 1349 C C . LEU A 1 164 ? 11.325 -6.909 -9.040 1.00 87.62 164 LEU A C 1
ATOM 1351 O O . LEU A 1 164 ? 10.147 -6.618 -9.231 1.00 87.62 164 LEU A O 1
ATOM 1355 N N . LEU A 1 165 ? 12.249 -5.990 -8.749 1.00 91.31 165 LEU A N 1
ATOM 1356 C CA . LEU A 1 165 ? 11.949 -4.567 -8.654 1.00 91.31 165 LEU A CA 1
ATOM 1357 C C . LEU A 1 165 ? 11.495 -4.001 -10.004 1.00 91.31 165 LEU A C 1
ATOM 1359 O O . LEU A 1 165 ? 10.457 -3.348 -10.063 1.00 91.31 165 LEU A O 1
ATOM 1363 N N . LEU A 1 166 ? 12.217 -4.277 -11.091 1.00 91.00 166 LEU A N 1
ATOM 1364 C CA . LEU A 1 166 ? 11.829 -3.828 -12.429 1.00 91.00 166 LEU A CA 1
ATOM 1365 C C . LEU A 1 166 ? 10.449 -4.361 -12.825 1.00 91.00 166 LEU A C 1
ATOM 1367 O O . LEU A 1 166 ? 9.607 -3.597 -13.301 1.00 91.00 166 LEU A O 1
ATOM 1371 N N . LEU A 1 167 ? 10.197 -5.653 -12.593 1.00 91.06 167 LEU A N 1
ATOM 1372 C CA . LEU A 1 167 ? 8.894 -6.261 -12.870 1.00 91.06 167 LEU A CA 1
ATOM 1373 C C . LEU A 1 167 ? 7.780 -5.582 -12.067 1.00 91.06 167 LEU A C 1
ATOM 1375 O O . LEU A 1 167 ? 6.721 -5.291 -12.622 1.00 91.06 167 LEU A O 1
ATOM 1379 N N . GLN A 1 168 ? 8.037 -5.271 -10.794 1.00 94.69 168 GLN A N 1
ATOM 1380 C CA . GLN A 1 168 ? 7.090 -4.569 -9.934 1.00 94.69 168 GLN A CA 1
ATOM 1381 C C . GLN A 1 168 ? 6.822 -3.132 -10.402 1.00 94.69 168 GLN A C 1
ATOM 1383 O O . GLN A 1 168 ? 5.677 -2.679 -10.369 1.00 94.69 168 GLN A O 1
ATOM 1388 N N . ILE A 1 169 ? 7.852 -2.417 -10.862 1.00 95.56 169 ILE A N 1
ATOM 1389 C CA . ILE A 1 169 ? 7.705 -1.066 -11.412 1.00 95.56 169 ILE A CA 1
ATOM 1390 C C . ILE A 1 169 ? 6.857 -1.106 -12.684 1.00 95.56 169 ILE A C 1
ATOM 1392 O O . ILE A 1 169 ? 5.907 -0.337 -12.795 1.00 95.56 169 ILE A O 1
ATOM 1396 N N . ILE A 1 170 ? 7.147 -2.023 -13.614 1.00 94.81 170 ILE A N 1
ATOM 1397 C CA . ILE A 1 170 ? 6.378 -2.186 -14.859 1.00 94.81 170 ILE A CA 1
ATOM 1398 C C . ILE A 1 170 ? 4.921 -2.537 -14.548 1.00 94.81 170 ILE A C 1
ATOM 1400 O O . ILE A 1 170 ? 4.008 -1.947 -15.127 1.00 94.81 170 ILE A O 1
ATOM 1404 N N . TYR A 1 171 ? 4.692 -3.446 -13.597 1.00 94.88 171 TYR A N 1
ATOM 1405 C CA . TYR A 1 171 ? 3.348 -3.778 -13.137 1.00 94.88 171 TYR A CA 1
ATOM 1406 C C . TYR A 1 171 ? 2.619 -2.534 -12.609 1.00 94.88 171 TYR A C 1
ATOM 1408 O O . TYR A 1 171 ? 1.520 -2.224 -13.068 1.00 94.88 171 TYR A O 1
ATOM 1416 N N . GLY A 1 172 ? 3.251 -1.780 -11.702 1.00 96.50 172 GLY A N 1
ATOM 1417 C CA . GLY A 1 172 ? 2.695 -0.541 -11.157 1.00 96.50 172 GLY A CA 1
ATOM 1418 C C . GLY A 1 172 ? 2.406 0.499 -12.241 1.00 96.50 172 GLY A C 1
ATOM 1419 O O . GLY A 1 172 ? 1.337 1.102 -12.244 1.00 96.50 172 GLY A O 1
ATOM 1420 N N . LEU A 1 173 ? 3.308 0.664 -13.211 1.00 96.56 173 LEU A N 1
ATOM 1421 C CA . LEU A 1 173 ? 3.105 1.520 -14.382 1.00 96.56 173 LEU A CA 1
ATOM 1422 C C . LEU A 1 173 ? 1.906 1.074 -15.223 1.00 96.56 173 LEU A C 1
ATOM 1424 O O . LEU A 1 173 ? 1.172 1.925 -15.711 1.00 96.56 173 LEU A O 1
ATOM 1428 N N . GLY A 1 174 ? 1.652 -0.228 -15.348 1.00 95.75 174 GLY A N 1
ATOM 1429 C CA . GLY A 1 174 ? 0.420 -0.747 -15.943 1.00 95.75 174 GLY A CA 1
ATOM 1430 C C . GLY A 1 174 ? -0.833 -0.343 -15.160 1.00 95.75 174 GLY A C 1
ATOM 1431 O O . GLY A 1 174 ? -1.845 0.038 -15.749 1.00 95.75 174 GLY A O 1
ATOM 1432 N N . GLU A 1 175 ? -0.757 -0.369 -13.827 1.00 94.62 175 GLU A N 1
ATOM 1433 C CA . GLU A 1 175 ? -1.863 0.014 -12.941 1.00 94.62 175 GLU A CA 1
ATOM 1434 C C . GLU A 1 175 ? -2.152 1.509 -12.915 1.00 94.62 175 GLU A C 1
ATOM 1436 O O . GLU A 1 175 ? -3.266 1.873 -12.571 1.00 94.62 175 GLU A O 1
ATOM 1441 N N . VAL A 1 176 ? -1.214 2.395 -13.264 1.00 93.94 176 VAL A N 1
ATOM 1442 C CA . VAL A 1 176 ? -1.406 3.860 -13.103 1.00 93.94 176 VAL A CA 1
ATOM 1443 C C . VAL A 1 176 ? -1.057 4.687 -14.341 1.00 93.94 176 VAL A C 1
ATOM 1445 O O . VAL A 1 176 ? -1.261 5.899 -14.366 1.00 93.94 176 VAL A O 1
ATOM 1448 N N . GLY A 1 177 ? -0.505 4.043 -15.367 1.00 92.19 177 GLY A N 1
ATOM 1449 C CA . GLY A 1 177 ? 0.017 4.690 -16.559 1.00 92.19 177 GLY A CA 1
ATOM 1450 C C . GLY A 1 177 ? -1.029 5.321 -17.469 1.00 92.19 177 GLY A C 1
ATOM 1451 O O . GLY A 1 177 ? -2.202 4.944 -17.474 1.00 92.19 177 GLY A O 1
ATOM 1452 N N . ASP A 1 178 ? -0.561 6.271 -18.262 1.00 92.25 178 ASP A N 1
ATOM 1453 C CA . ASP A 1 178 ? -1.294 6.975 -19.311 1.00 92.25 178 ASP A CA 1
ATOM 1454 C C . ASP A 1 178 ? -0.537 6.841 -20.647 1.00 92.25 178 ASP A C 1
ATOM 1456 O O . ASP A 1 178 ? 0.337 5.982 -20.794 1.00 92.25 178 ASP A O 1
ATOM 1460 N N . GLU A 1 179 ? -0.866 7.688 -21.618 1.00 90.56 179 GLU A N 1
ATOM 1461 C CA . GLU A 1 179 ? -0.188 7.751 -22.916 1.00 90.56 179 GLU A CA 1
ATOM 1462 C C . GLU A 1 179 ? 1.332 7.949 -22.783 1.00 90.56 179 GLU A C 1
ATOM 1464 O O . GLU A 1 179 ? 2.101 7.236 -23.424 1.00 90.56 179 GLU A O 1
ATOM 1469 N N . SER A 1 180 ? 1.787 8.795 -21.850 1.00 91.62 180 SER A N 1
ATOM 1470 C CA . SER A 1 180 ? 3.224 8.998 -21.611 1.00 91.62 180 SER A CA 1
ATOM 1471 C C . SER A 1 180 ? 3.925 7.730 -21.106 1.00 91.62 180 SER A C 1
ATOM 1473 O O . SER A 1 180 ? 5.086 7.476 -21.429 1.00 91.62 180 SER A O 1
ATOM 1475 N N . THR A 1 181 ? 3.222 6.886 -20.339 1.00 94.94 181 THR A N 1
ATOM 1476 C CA . THR A 1 181 ? 3.746 5.573 -19.934 1.00 94.94 181 THR A CA 1
ATOM 1477 C C . THR A 1 181 ? 3.863 4.623 -21.124 1.00 94.94 181 THR A C 1
ATOM 1479 O O . THR A 1 181 ? 4.798 3.824 -21.164 1.00 94.94 181 THR A O 1
ATOM 1482 N N . ILE A 1 182 ? 2.938 4.684 -22.087 1.00 93.12 182 ILE A N 1
ATOM 1483 C CA . ILE A 1 182 ? 3.003 3.856 -23.298 1.00 93.12 182 ILE A CA 1
ATOM 1484 C C . ILE A 1 182 ? 4.269 4.197 -24.081 1.00 93.12 182 ILE A C 1
ATOM 1486 O O . ILE A 1 182 ? 5.069 3.299 -24.353 1.00 93.12 182 ILE A O 1
ATOM 1490 N N . GLU A 1 183 ? 4.491 5.481 -24.366 1.00 91.25 183 GLU A N 1
ATOM 1491 C CA . GLU A 1 183 ? 5.690 5.949 -25.068 1.00 91.25 183 GLU A CA 1
ATOM 1492 C C . GLU A 1 183 ? 6.972 5.512 -24.348 1.00 91.25 183 GLU A C 1
ATOM 1494 O O . GLU A 1 183 ? 7.872 4.936 -24.965 1.00 91.25 183 GLU A O 1
ATOM 1499 N N . LEU A 1 184 ? 7.026 5.706 -23.024 1.00 91.94 184 LEU A N 1
ATOM 1500 C CA . LEU A 1 184 ? 8.158 5.308 -22.187 1.00 91.94 184 LEU A CA 1
ATOM 1501 C C . LEU A 1 184 ? 8.475 3.809 -22.311 1.00 91.94 184 LEU A C 1
ATOM 1503 O O . LEU A 1 184 ? 9.626 3.428 -22.543 1.00 91.94 184 LEU A O 1
ATOM 1507 N N . LEU A 1 185 ? 7.464 2.949 -22.164 1.00 91.25 185 LEU A N 1
ATOM 1508 C CA . LEU A 1 185 ? 7.639 1.495 -22.208 1.00 91.25 185 LEU A CA 1
ATOM 1509 C C . LEU A 1 185 ? 8.009 0.993 -23.614 1.00 91.25 185 LEU A C 1
ATOM 1511 O O . LEU A 1 185 ? 8.772 0.030 -23.752 1.00 91.25 185 LEU A O 1
ATOM 1515 N N . GLN A 1 186 ? 7.525 1.651 -24.666 1.00 88.75 186 GLN A N 1
ATOM 1516 C CA . GLN A 1 186 ? 7.882 1.313 -26.045 1.00 88.75 186 GLN A CA 1
ATOM 1517 C C . GLN A 1 186 ? 9.300 1.724 -26.407 1.00 88.75 186 GLN A C 1
ATOM 1519 O O . GLN A 1 186 ? 10.042 0.917 -26.968 1.00 88.75 186 GLN A O 1
ATOM 1524 N N . GLN A 1 187 ? 9.704 2.943 -26.047 1.00 86.94 187 GLN A N 1
ATOM 1525 C CA . GLN A 1 187 ? 11.085 3.389 -26.221 1.00 86.94 187 GLN A CA 1
ATOM 1526 C C . GLN A 1 187 ? 12.047 2.449 -25.495 1.00 86.94 187 GLN A C 1
ATOM 1528 O O . GLN A 1 187 ? 13.064 2.050 -26.061 1.00 86.94 187 GLN A O 1
ATOM 1533 N N . PHE A 1 188 ? 11.693 2.032 -24.277 1.00 85.12 188 PHE A N 1
ATOM 1534 C CA . PHE A 1 188 ? 12.468 1.053 -23.525 1.00 85.12 188 PHE A CA 1
ATOM 1535 C C . PHE A 1 188 ? 12.574 -0.293 -24.258 1.00 85.12 188 PHE A C 1
ATOM 1537 O O . PHE A 1 188 ? 13.670 -0.832 -24.392 1.00 85.12 188 PHE A O 1
ATOM 1544 N N . THR A 1 189 ? 11.469 -0.800 -24.809 1.00 81.56 189 THR A N 1
ATOM 1545 C CA . THR A 1 189 ? 11.453 -2.060 -25.578 1.00 81.56 189 THR A CA 1
ATOM 1546 C C . THR A 1 189 ? 12.309 -1.986 -26.850 1.00 81.56 189 THR A C 1
ATOM 1548 O O . THR A 1 189 ? 13.006 -2.945 -27.181 1.00 81.56 189 THR A O 1
ATOM 1551 N N . ASN A 1 190 ? 12.284 -0.851 -27.553 1.00 77.12 190 ASN A N 1
ATOM 1552 C CA . ASN A 1 190 ? 13.033 -0.645 -28.797 1.00 77.12 190 ASN A CA 1
ATOM 1553 C C . ASN A 1 190 ? 14.535 -0.444 -28.551 1.00 77.12 190 ASN A C 1
ATOM 1555 O O . ASN A 1 190 ? 15.361 -0.959 -29.302 1.00 77.12 190 ASN A O 1
ATOM 1559 N N . GLN A 1 191 ? 14.895 0.301 -27.501 1.00 71.94 191 GLN A N 1
ATOM 1560 C CA . GLN A 1 191 ? 16.288 0.587 -27.155 1.00 71.94 191 GLN A CA 1
ATOM 1561 C C . GLN A 1 191 ? 17.005 -0.652 -26.609 1.00 71.94 191 GLN A C 1
ATOM 1563 O O . GLN A 1 191 ? 18.162 -0.908 -26.939 1.00 71.94 191 GLN A O 1
ATOM 1568 N N . TYR A 1 192 ? 16.318 -1.424 -25.773 1.00 66.88 192 TYR A N 1
ATOM 1569 C CA . TYR A 1 192 ? 16.842 -2.635 -25.168 1.00 66.88 192 TYR A CA 1
ATOM 1570 C C . TYR A 1 192 ? 16.102 -3.788 -25.803 1.00 66.88 192 TYR A C 1
ATOM 1572 O O . TYR A 1 192 ? 15.189 -4.295 -25.180 1.00 66.88 192 TYR A O 1
ATOM 1580 N N . SER A 1 193 ? 16.444 -4.161 -27.042 1.00 54.88 193 SER A N 1
ATOM 1581 C CA . SER A 1 193 ? 15.926 -5.362 -27.718 1.00 54.88 193 SER A CA 1
ATOM 1582 C C . SER A 1 193 ? 15.855 -6.521 -26.711 1.00 54.88 193 SER A C 1
ATOM 1584 O O . SER A 1 193 ? 16.880 -7.127 -26.386 1.00 54.88 193 SER A O 1
ATOM 1586 N N . LEU A 1 194 ? 14.682 -6.717 -26.089 1.00 62.34 194 LEU A N 1
ATOM 1587 C CA . LEU A 1 194 ? 14.593 -7.426 -24.812 1.00 62.34 194 LEU A CA 1
ATOM 1588 C C . LEU A 1 194 ? 14.795 -8.909 -25.105 1.00 62.34 194 LEU A C 1
ATOM 1590 O O . LEU A 1 194 ? 13.871 -9.602 -25.520 1.00 62.34 194 LEU A O 1
ATOM 1594 N N . ARG A 1 195 ? 16.025 -9.388 -24.891 1.00 65.94 195 ARG A N 1
ATOM 1595 C CA . ARG A 1 195 ? 16.398 -10.810 -24.957 1.00 65.94 195 ARG A CA 1
ATOM 1596 C C . ARG A 1 195 ? 15.710 -11.645 -23.870 1.00 65.94 195 ARG A C 1
ATOM 1598 O O . ARG A 1 195 ? 15.835 -12.862 -23.879 1.00 65.94 195 ARG A O 1
ATOM 1605 N N . ASP A 1 196 ? 15.015 -10.987 -22.942 1.00 75.88 196 ASP A N 1
ATOM 1606 C CA . ASP A 1 196 ? 14.326 -11.589 -21.810 1.00 75.88 196 ASP A CA 1
ATOM 1607 C C . ASP A 1 196 ? 12.800 -11.539 -22.001 1.00 75.88 196 ASP A C 1
ATOM 1609 O O . ASP A 1 196 ? 12.168 -10.476 -21.930 1.00 75.88 196 ASP A O 1
ATOM 1613 N N . GLU A 1 197 ? 12.211 -12.711 -22.246 1.00 82.06 197 GLU A N 1
ATOM 1614 C CA . GLU A 1 197 ? 10.778 -12.872 -22.503 1.00 82.06 197 GLU A CA 1
ATOM 1615 C C . GLU A 1 197 ? 9.907 -12.400 -21.333 1.00 82.06 197 GLU A C 1
ATOM 1617 O O . GLU A 1 197 ? 8.857 -11.804 -21.566 1.00 82.06 197 GLU A O 1
ATOM 1622 N N . LYS A 1 198 ? 10.349 -12.556 -20.077 1.00 84.12 198 LYS A N 1
ATOM 1623 C CA . LYS A 1 198 ? 9.537 -12.171 -18.909 1.00 84.12 198 LYS A CA 1
ATOM 1624 C C . LYS A 1 198 ? 9.373 -10.657 -18.802 1.00 84.12 198 LYS A C 1
ATOM 1626 O O . LYS A 1 198 ? 8.291 -10.176 -18.464 1.00 84.12 198 LYS A O 1
ATOM 1631 N N . ILE A 1 199 ? 10.430 -9.893 -19.090 1.00 84.81 199 ILE A N 1
ATOM 1632 C CA . ILE A 1 199 ? 10.353 -8.424 -19.093 1.00 84.81 199 ILE A CA 1
ATOM 1633 C C . ILE A 1 199 ? 9.429 -7.970 -20.225 1.00 84.81 199 ILE A C 1
ATOM 1635 O O . ILE A 1 199 ? 8.554 -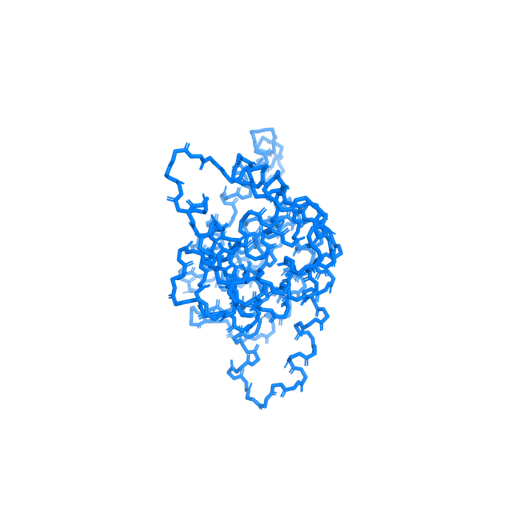7.131 -20.007 1.00 84.81 199 ILE A O 1
ATOM 1639 N N . LYS A 1 200 ? 9.569 -8.569 -21.414 1.00 85.94 200 LYS A N 1
ATOM 1640 C CA . LYS A 1 200 ? 8.708 -8.285 -22.567 1.00 85.94 200 LYS A CA 1
ATOM 1641 C C . LYS A 1 200 ? 7.236 -8.573 -22.260 1.00 85.94 200 LYS A C 1
ATOM 1643 O O . LYS A 1 200 ? 6.378 -7.737 -22.542 1.00 85.94 200 LYS A O 1
ATOM 1648 N N . ASP A 1 201 ? 6.940 -9.708 -21.639 1.00 88.25 201 ASP A N 1
ATOM 1649 C CA . ASP A 1 201 ? 5.582 -10.084 -21.244 1.00 88.25 201 ASP A CA 1
ATOM 1650 C C . ASP A 1 201 ? 5.002 -9.138 -20.193 1.00 88.25 201 ASP A C 1
ATOM 1652 O O . ASP A 1 201 ? 3.834 -8.750 -20.295 1.00 88.25 201 ASP A O 1
ATOM 1656 N N . SER A 1 202 ? 5.817 -8.711 -19.225 1.00 90.81 202 SER A N 1
ATOM 1657 C CA . SER A 1 202 ? 5.417 -7.725 -18.218 1.00 90.81 202 SER A CA 1
ATOM 1658 C C . SER A 1 202 ? 5.076 -6.375 -18.855 1.00 90.81 202 SER A C 1
ATOM 1660 O O . SER A 1 202 ? 4.018 -5.806 -18.576 1.00 90.81 202 SER A O 1
ATOM 1662 N N . ILE A 1 203 ? 5.901 -5.894 -19.793 1.00 91.88 203 ILE A N 1
ATOM 1663 C CA . ILE A 1 203 ? 5.629 -4.656 -20.539 1.00 91.88 203 ILE A CA 1
ATOM 1664 C C . ILE A 1 203 ? 4.349 -4.792 -21.364 1.00 91.88 203 ILE A C 1
ATOM 1666 O O . ILE A 1 203 ? 3.473 -3.933 -21.288 1.00 91.88 203 ILE A O 1
ATOM 1670 N N . ASN A 1 204 ? 4.188 -5.889 -22.103 1.00 91.00 204 ASN A N 1
ATOM 1671 C CA . ASN A 1 204 ? 2.980 -6.142 -22.889 1.00 91.00 204 ASN A CA 1
ATOM 1672 C C . ASN A 1 204 ? 1.729 -6.244 -22.008 1.00 91.00 204 ASN A C 1
ATOM 1674 O O . ASN A 1 204 ? 0.636 -5.841 -22.412 1.00 91.00 204 ASN A O 1
ATOM 1678 N N . HIS A 1 205 ? 1.853 -6.795 -20.801 1.00 92.38 205 HIS A N 1
ATOM 1679 C CA . HIS A 1 205 ? 0.777 -6.790 -19.818 1.00 92.38 205 HIS A CA 1
ATOM 1680 C C . HIS A 1 205 ? 0.435 -5.362 -19.376 1.00 92.38 205 HIS A C 1
ATOM 1682 O O . HIS A 1 205 ? -0.732 -4.977 -19.450 1.00 92.38 205 HIS A O 1
ATOM 1688 N N . ALA A 1 206 ? 1.435 -4.565 -18.993 1.00 94.88 206 ALA A N 1
ATOM 1689 C CA . ALA A 1 206 ? 1.249 -3.176 -18.581 1.00 94.88 206 ALA A CA 1
ATOM 1690 C C . ALA A 1 206 ? 0.599 -2.327 -19.685 1.00 94.88 206 ALA A C 1
ATOM 1692 O O . ALA A 1 206 ? -0.411 -1.671 -19.438 1.00 94.88 206 ALA A O 1
ATOM 1693 N N . LEU A 1 207 ? 1.104 -2.412 -20.920 1.00 93.19 207 LEU A N 1
ATOM 1694 C CA . LEU A 1 207 ? 0.540 -1.726 -22.085 1.00 93.19 207 LEU A CA 1
ATOM 1695 C C . LEU A 1 207 ? -0.927 -2.107 -22.308 1.00 93.19 207 LEU A C 1
ATOM 1697 O O . LEU A 1 207 ? -1.773 -1.226 -22.447 1.00 93.19 207 LEU A O 1
ATOM 1701 N N . ARG A 1 208 ? -1.262 -3.406 -22.267 1.00 91.75 208 ARG A N 1
ATOM 1702 C CA . ARG A 1 208 ? -2.658 -3.860 -22.396 1.00 91.75 208 ARG A CA 1
ATOM 1703 C C . ARG A 1 208 ? -3.559 -3.276 -21.313 1.00 91.75 208 ARG A C 1
ATOM 1705 O O . ARG A 1 208 ? -4.663 -2.847 -21.639 1.00 91.75 208 ARG A O 1
ATOM 1712 N N . LYS A 1 209 ? -3.104 -3.226 -20.055 1.00 92.75 209 LYS A N 1
ATOM 1713 C CA . LYS A 1 209 ? -3.880 -2.614 -18.963 1.00 92.75 209 LYS A CA 1
ATOM 1714 C C . LYS A 1 209 ? -4.125 -1.127 -19.198 1.00 92.75 209 LYS A C 1
ATOM 1716 O O . LYS A 1 209 ? -5.263 -0.677 -19.065 1.00 92.75 209 LYS A O 1
ATOM 1721 N N . ILE A 1 210 ? -3.083 -0.381 -19.571 1.00 92.81 210 ILE A N 1
ATOM 1722 C CA . ILE A 1 210 ? -3.185 1.062 -19.824 1.00 92.81 210 ILE A CA 1
ATOM 1723 C C . ILE A 1 210 ? -4.175 1.312 -20.961 1.00 92.81 210 ILE A C 1
ATOM 1725 O O . ILE A 1 210 ? -5.130 2.066 -20.795 1.00 92.81 210 ILE A O 1
ATOM 1729 N N . VAL A 1 211 ? -4.005 0.616 -22.083 1.00 88.88 211 VAL A N 1
ATOM 1730 C CA . VAL A 1 211 ? -4.858 0.775 -23.263 1.00 88.88 211 VAL A CA 1
ATOM 1731 C C . VAL A 1 211 ? -6.311 0.386 -22.975 1.00 88.88 211 VAL A C 1
ATOM 1733 O O . VAL A 1 211 ? -7.227 1.109 -23.362 1.00 88.88 211 VAL A O 1
ATOM 1736 N N . GLN A 1 212 ? -6.545 -0.705 -22.236 1.00 88.50 212 GLN A N 1
ATOM 1737 C CA . GLN A 1 212 ? -7.893 -1.102 -21.819 1.00 88.50 212 GLN A CA 1
ATOM 1738 C C . GLN A 1 212 ? -8.575 -0.011 -20.982 1.00 88.50 212 GLN A C 1
ATOM 1740 O O . GLN A 1 212 ? -9.775 0.216 -21.140 1.00 88.50 212 GLN A O 1
ATOM 1745 N N . ARG A 1 213 ? -7.824 0.673 -20.111 1.00 89.38 213 ARG A N 1
ATOM 1746 C CA . ARG A 1 213 ? -8.344 1.780 -19.304 1.00 89.38 213 ARG A CA 1
ATOM 1747 C C . ARG A 1 213 ? -8.606 3.044 -20.126 1.00 89.38 213 ARG A C 1
ATOM 1749 O O . ARG A 1 213 ? -9.597 3.717 -19.861 1.00 89.38 213 ARG A O 1
ATOM 1756 N N . LEU A 1 214 ? -7.735 3.378 -21.080 1.00 86.69 214 LEU A N 1
ATOM 1757 C CA . LEU A 1 214 ? -7.880 4.575 -21.924 1.00 86.69 214 LEU A CA 1
ATOM 1758 C C . LEU A 1 214 ? -9.013 4.443 -22.960 1.00 86.69 214 LEU A C 1
ATOM 1760 O O . LEU A 1 214 ? -9.564 5.449 -23.402 1.00 86.69 214 LEU A O 1
ATOM 1764 N N . GLY A 1 215 ? -9.414 3.216 -23.299 1.00 83.19 215 GLY A N 1
ATOM 1765 C CA . GLY A 1 215 ? -10.595 2.937 -24.115 1.00 83.19 215 GLY A CA 1
ATOM 1766 C C . GLY A 1 215 ? -10.376 3.042 -25.632 1.00 83.19 215 GLY A C 1
ATOM 1767 O O . GLY A 1 215 ? -9.269 3.230 -26.131 1.00 83.19 215 GLY A O 1
ATOM 1768 N N . PHE A 1 216 ? -11.466 2.872 -26.390 1.00 58.09 216 PHE A N 1
ATOM 1769 C CA . PHE A 1 216 ? -11.439 2.678 -27.850 1.00 58.09 216 PHE A CA 1
ATOM 1770 C C . PHE A 1 216 ? -11.002 3.918 -28.650 1.00 58.09 216 PHE A C 1
ATOM 1772 O O . PHE A 1 216 ? -10.347 3.780 -29.680 1.00 58.09 216 PHE A O 1
ATOM 1779 N N . SER A 1 217 ? -11.329 5.129 -28.184 1.00 59.78 217 SER A N 1
ATOM 1780 C CA . SER A 1 217 ? -10.966 6.380 -28.870 1.00 59.78 217 SER A CA 1
ATOM 1781 C C . SER A 1 217 ? -9.455 6.585 -28.944 1.00 59.78 217 SER A C 1
ATOM 1783 O O . SER A 1 217 ? -8.953 7.004 -29.982 1.00 59.78 217 SER A O 1
ATOM 1785 N N . PHE A 1 218 ? -8.741 6.218 -27.878 1.00 67.75 218 PHE A N 1
ATOM 1786 C CA . PHE A 1 218 ? -7.283 6.222 -27.837 1.00 67.75 218 PHE A CA 1
ATOM 1787 C C . PHE A 1 218 ? -6.686 5.233 -28.848 1.00 67.75 218 PHE A C 1
ATOM 1789 O O . PHE A 1 218 ? -5.744 5.556 -29.558 1.00 67.75 218 PHE A O 1
ATOM 1796 N N . PHE A 1 219 ? -7.272 4.037 -28.975 1.00 60.59 219 PHE A N 1
ATOM 1797 C CA . PHE A 1 219 ? -6.776 2.992 -29.878 1.00 60.59 219 PHE A CA 1
ATOM 1798 C C . PHE A 1 219 ? -6.768 3.433 -31.348 1.00 60.59 219 PHE A C 1
ATOM 1800 O O . PHE A 1 219 ? -5.844 3.105 -32.089 1.00 60.59 219 PHE A O 1
ATOM 1807 N N . LYS A 1 220 ? -7.789 4.194 -31.758 1.00 57.34 220 LYS A N 1
ATOM 1808 C CA . LYS A 1 220 ? -7.919 4.699 -33.126 1.00 57.34 220 LYS A CA 1
ATOM 1809 C C . LYS A 1 220 ? -6.864 5.764 -33.442 1.00 57.34 220 LYS A C 1
ATOM 1811 O O . LYS A 1 220 ? -6.137 5.607 -34.415 1.00 57.34 220 LYS A O 1
ATOM 1816 N N . SER A 1 221 ? -6.726 6.785 -32.592 1.00 59.94 221 SER A N 1
ATOM 1817 C CA . SER A 1 221 ? -5.710 7.833 -32.777 1.00 59.94 221 SER A CA 1
ATOM 1818 C C . SER A 1 221 ? -4.288 7.283 -32.690 1.00 59.94 221 SER A C 1
ATOM 1820 O O . SER A 1 221 ? -3.398 7.736 -33.398 1.00 59.94 221 SER A O 1
ATOM 1822 N N . TYR A 1 222 ? -4.079 6.280 -31.840 1.00 60.53 222 TYR A N 1
ATOM 1823 C CA . TYR A 1 222 ? -2.783 5.652 -31.640 1.00 60.53 222 TYR A CA 1
ATOM 1824 C C . TYR A 1 222 ? -2.335 4.798 -32.837 1.00 60.53 222 TYR A C 1
ATOM 1826 O O . TYR A 1 222 ? -1.171 4.850 -33.225 1.00 60.53 222 TYR A O 1
ATOM 1834 N N . GLN A 1 223 ? -3.244 4.037 -33.463 1.00 56.62 223 GLN A N 1
ATOM 1835 C CA . GLN A 1 223 ? -2.926 3.303 -34.696 1.00 56.62 223 GLN A CA 1
ATOM 1836 C C . GLN A 1 223 ? -2.673 4.241 -35.882 1.00 56.62 223 GLN A C 1
ATOM 1838 O O . GLN A 1 223 ? -1.771 3.976 -36.670 1.00 56.62 223 GLN A O 1
ATOM 1843 N N . GLU A 1 224 ? -3.417 5.345 -35.973 1.00 53.28 224 GLU A N 1
ATOM 1844 C CA . GLU A 1 224 ? -3.245 6.367 -37.016 1.00 53.28 224 GLU A CA 1
ATOM 1845 C C . GLU A 1 224 ? -1.891 7.101 -36.920 1.00 53.28 224 GLU A C 1
ATOM 1847 O O . GLU A 1 224 ? -1.398 7.595 -37.927 1.00 53.28 224 GLU A O 1
ATOM 1852 N N . GLN A 1 225 ? -1.260 7.150 -35.740 1.00 53.66 225 GLN A N 1
ATOM 1853 C CA . GLN A 1 225 ? 0.067 7.757 -35.536 1.00 53.66 225 GLN A CA 1
ATOM 1854 C C . GLN A 1 225 ? 1.246 6.813 -35.835 1.00 53.66 225 GLN A C 1
ATOM 1856 O O . GLN A 1 225 ? 2.389 7.267 -35.887 1.00 53.66 225 GLN A O 1
ATOM 1861 N N . GLN A 1 226 ? 0.998 5.508 -36.003 1.00 51.81 226 GLN A N 1
ATOM 1862 C CA . GLN A 1 226 ? 2.035 4.508 -36.309 1.00 51.81 226 GLN A CA 1
ATOM 1863 C C . GLN A 1 226 ? 2.103 4.110 -37.795 1.00 51.81 226 GLN A C 1
ATOM 1865 O O . GLN A 1 226 ? 2.991 3.340 -38.166 1.00 51.81 226 GLN A O 1
ATOM 1870 N N . THR A 1 227 ? 1.184 4.612 -38.626 1.00 41.44 227 THR A N 1
ATOM 1871 C CA . THR A 1 227 ? 1.135 4.443 -40.093 1.00 41.44 227 THR A CA 1
ATOM 1872 C C . THR A 1 227 ? 1.626 5.682 -40.817 1.00 41.44 227 THR A C 1
ATOM 1874 O O . THR A 1 227 ? 2.381 5.518 -41.800 1.00 41.44 227 THR A O 1
#

Sequence (227 aa):
MFRKHKKKKKIKQVINDKYSNWLSKSKSIDSLFKQDQELKEIYMDLLENDRDEKLRKGLASVLGYLDYSDIVPELVQLLFKEKDWMVRFAIARSSAKISDDEAVKMVKEEFKKLTKEAESSKDKIQLKITFAEALGVMQTNKSRQELHSLFLEQKNEQLSSDNLLLLQIIYGLGEVGDESTIELLQQFTNQYSLRDEKIKDSINHALRKIVQRLGFSFFKSYQEQQT